Protein AF-A0A3D4THB4-F1 (afdb_monomer_lite)

Sequence (348 aa):
MLNIQSLFASLVGQGLEKAASAKPNPELAGAPTTIRLSPEARAFFTAQAEAFGQISMSAFIAMTLEGVMHST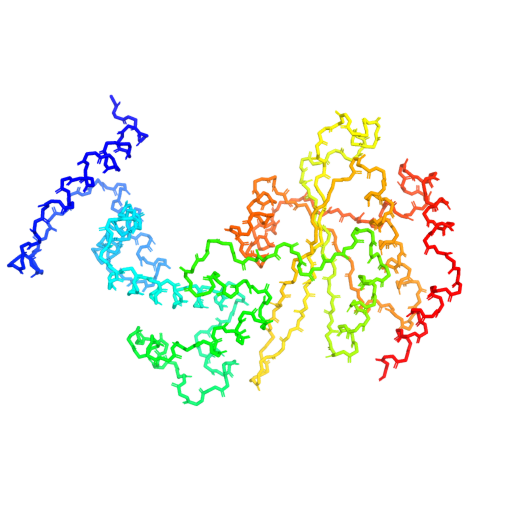KGSDQLRPQELLQRRIELSRDRLLHLFLAHGIQAHQIASLLGDSSITTATLHDSNAFIAKLDDHLVQRVASQFQVSRDWLAGKSDQCVETTSGRWYKNTDGAIATLIRMLKDGLRPEVLVIRSSQADFQRAYAGGDTAPWADVGIIIRTERETPAGINYSVYEMWDFERWNYEKCRHYLKALFLWLSRQSDNVSFHGRIRLLGRAMEPDLIKRLKCGQILPVEAIKLSVGKEDVWYPDDYVDSKLSLEADELALVQKSFYEEKKLDAYFAELASTT

Foldseek 3Di:
DQDPVNVVVCCLPPVLVVVLPDDDDVVCVVPDDDDDDDPVVQVVLCVVCCVVPVHDSVVSVVVVVVVVVVVSNDLVSDDPVVNQVVLLLQLLVVLVVLCVLQVHDLQRVQQQLVDPQCHSVCNVDSVSVSVVDDLVSLVVSCVVQQFDSCSSSSNDLFGHDQAPAELQVPVVVNLVVLLVCVLVVKQKEKEKEWAPPDDLVQLQVCQPNGPFTKIWIKIWIWDAGPVGDITIHIHTYHIHGSSHPSRVLSLLLNLLLQVCLCVDPLRRNSYHYWYFHAHPVLVVCVSRSNDRPSVSVVVRPPDPDTDDSVLCQPCVRRPVNVCNVVSCVPVCPPVVSVVSVVSSNVSD

Secondary structure (DSSP, 8-state):
---HHHHHHHIIIIIHHHHHHSPP-GGGTT--------HHHHHHHHHHHHHTTS--HHHHHHHHHHHHHHHHS-GGGS-HHHHHHHHHHHHHHHHHHHHHHTT--HHHHHHHHT-TT--HHHHH-HHHHHTT--HHHHHHHHHHHT--HHHHTTS-S-SS-TTSB--TT-HHHHHHHHHHHHHTT--EEEEEEEETT--HHHHHHHGGGSPP-EEEEEEEEEEE-TTS-EEEEEEEEEEEETTSHHHHHHHHHHHHHHHHGGGSTTTTTSSEEEEEEE-HHHHHHHHTT-S-HHHHHHHHTTSS----GGGGT-TTT-TTHHHHHHHHHHH--HHHHHHHHHHHHTT-

pLDDT: mean 82.14, std 10.95, range [44.84, 95.5]

Radius of gyration: 25.04 Å; chains: 1; bounding box: 74×48×57 Å

Structure (mmCIF, N/CA/C/O backbone):
data_AF-A0A3D4THB4-F1
#
_entry.id   AF-A0A3D4THB4-F1
#
loop_
_atom_site.group_PDB
_atom_site.id
_atom_site.type_symbol
_atom_site.label_atom_id
_atom_site.label_alt_id
_atom_site.label_comp_id
_atom_site.label_asym_id
_atom_site.label_entity_id
_atom_site.label_seq_id
_atom_site.pdbx_PDB_ins_code
_atom_site.Cartn_x
_atom_site.Cartn_y
_atom_site.Cartn_z
_atom_site.occupancy
_atom_site.B_iso_or_equiv
_atom_site.auth_seq_id
_atom_site.auth_comp_id
_atom_site.auth_asym_id
_atom_site.auth_atom_id
_atom_site.pdbx_PDB_model_num
ATOM 1 N N . MET A 1 1 ? -37.826 16.788 -11.492 1.00 44.84 1 MET A N 1
ATOM 2 C CA . MET A 1 1 ? -37.002 15.726 -10.876 1.00 44.84 1 MET A CA 1
ATOM 3 C C . MET A 1 1 ? -35.874 16.393 -10.112 1.00 44.84 1 MET A C 1
ATOM 5 O O . MET A 1 1 ? -35.137 17.156 -10.719 1.00 44.84 1 MET A O 1
ATOM 9 N N . LEU A 1 2 ? -35.776 16.168 -8.801 1.00 48.00 2 LEU A N 1
ATOM 10 C CA . LEU A 1 2 ? -34.609 16.580 -8.015 1.00 48.00 2 LEU A CA 1
ATOM 11 C C . LEU A 1 2 ? -33.416 15.713 -8.441 1.00 48.00 2 LEU A C 1
ATOM 13 O O . LEU A 1 2 ? -33.455 14.497 -8.287 1.00 48.00 2 LEU A O 1
ATOM 17 N N . ASN A 1 3 ? -32.378 16.331 -9.007 1.00 69.12 3 ASN A N 1
ATOM 18 C CA . ASN A 1 3 ? -31.086 15.680 -9.233 1.00 69.12 3 ASN A CA 1
ATOM 19 C C . ASN A 1 3 ? -30.453 15.397 -7.857 1.00 69.12 3 ASN A C 1
ATOM 21 O O . ASN A 1 3 ? -30.471 16.272 -6.988 1.00 69.12 3 ASN A O 1
ATOM 25 N N . ILE A 1 4 ? -29.869 14.214 -7.658 1.00 64.44 4 ILE A N 1
ATOM 26 C CA . ILE A 1 4 ? -29.182 13.834 -6.415 1.00 64.44 4 ILE A CA 1
ATOM 27 C C . ILE A 1 4 ? -28.155 14.898 -5.978 1.00 64.44 4 ILE A C 1
ATOM 29 O O . ILE A 1 4 ? -28.084 15.240 -4.803 1.00 64.44 4 ILE A O 1
ATOM 33 N N . GLN A 1 5 ? -27.449 15.522 -6.928 1.00 64.25 5 GLN A N 1
ATOM 34 C CA . GLN A 1 5 ? -26.491 16.600 -6.668 1.00 64.25 5 GLN A CA 1
ATOM 35 C C . GLN A 1 5 ? -27.167 17.849 -6.094 1.00 64.25 5 GLN A C 1
ATOM 37 O O . GLN A 1 5 ? -26.625 18.479 -5.194 1.00 64.25 5 GLN A O 1
ATOM 42 N N . SER A 1 6 ? -28.371 18.190 -6.567 1.00 67.50 6 SER A N 1
ATOM 43 C CA . SER A 1 6 ? -29.140 19.329 -6.043 1.00 67.50 6 SER A CA 1
ATOM 44 C C . SER A 1 6 ? -29.701 19.064 -4.641 1.00 67.50 6 SER A C 1
ATOM 46 O O . SER A 1 6 ? -29.742 19.976 -3.817 1.00 67.50 6 SER A O 1
ATOM 48 N N . LEU A 1 7 ? -30.057 17.809 -4.340 1.00 68.56 7 LEU A N 1
ATOM 49 C CA . LEU A 1 7 ? -30.474 17.386 -3.004 1.00 68.56 7 LEU A CA 1
ATOM 50 C C . LEU A 1 7 ? -29.303 17.486 -2.015 1.00 68.56 7 LEU A C 1
ATOM 52 O O . LEU A 1 7 ? -29.436 18.110 -0.965 1.00 68.56 7 LEU A O 1
ATOM 56 N N . PHE A 1 8 ? -28.142 16.931 -2.377 1.00 67.00 8 PHE A N 1
ATOM 57 C CA . PHE A 1 8 ? -26.938 16.991 -1.549 1.00 67.00 8 PHE A CA 1
ATOM 58 C C . PHE A 1 8 ? -26.430 18.425 -1.368 1.00 67.00 8 PHE A C 1
ATOM 60 O O . PHE A 1 8 ? -26.121 18.809 -0.245 1.00 67.00 8 PHE A O 1
ATOM 67 N N . ALA A 1 9 ? -26.420 19.251 -2.419 1.00 66.25 9 ALA A N 1
ATOM 68 C CA . ALA A 1 9 ? -26.028 20.658 -2.314 1.00 66.25 9 ALA A CA 1
ATOM 69 C C . ALA A 1 9 ? -26.944 21.454 -1.366 1.00 66.25 9 ALA A C 1
ATOM 71 O O . ALA A 1 9 ? -26.469 22.280 -0.591 1.00 66.25 9 ALA A O 1
ATOM 72 N N . SER A 1 10 ? -28.254 21.184 -1.379 1.00 67.94 10 SER A N 1
ATOM 73 C CA . SER A 1 10 ? -29.209 21.842 -0.478 1.00 67.94 10 SER A CA 1
ATOM 74 C C . SER A 1 10 ? -29.084 21.358 0.975 1.00 67.94 10 SER A C 1
ATOM 76 O O . SER A 1 10 ? -29.114 22.177 1.896 1.00 67.94 10 SER A O 1
ATOM 78 N N . LEU A 1 11 ? -28.886 20.050 1.182 1.00 65.81 11 LEU A N 1
ATOM 79 C CA . LEU A 1 11 ? -28.680 19.449 2.505 1.00 65.81 11 LEU A CA 1
ATOM 80 C C . LEU A 1 11 ? -27.377 19.923 3.161 1.00 65.81 11 LEU A C 1
ATOM 82 O O . LEU A 1 11 ? -27.387 20.277 4.337 1.00 65.81 11 LEU A O 1
ATOM 86 N N . VAL A 1 12 ? -26.283 19.969 2.398 1.00 67.88 12 VAL A N 1
ATOM 87 C CA . VAL A 1 12 ? -24.962 20.402 2.881 1.00 67.88 12 VAL A CA 1
ATOM 88 C C . VAL A 1 12 ? -24.869 21.930 2.998 1.00 67.88 12 VAL A C 1
ATOM 90 O O . VAL A 1 12 ? -24.119 22.431 3.821 1.00 67.88 12 VAL A O 1
ATOM 93 N N . GLY A 1 13 ? -25.655 22.695 2.236 1.00 68.25 13 GLY A N 1
ATOM 94 C CA . GLY A 1 13 ? -25.746 24.150 2.395 1.00 68.25 13 GLY A CA 1
ATOM 95 C C . GLY A 1 13 ? -26.684 24.561 3.535 1.00 68.25 13 GLY A C 1
ATOM 96 O O . GLY A 1 13 ? -26.303 24.653 4.698 1.00 68.25 13 GLY A O 1
ATOM 97 N N . GLN A 1 14 ? -27.952 24.805 3.199 1.00 68.06 14 GLN A N 1
ATOM 98 C CA . GLN A 1 14 ? -28.941 25.370 4.129 1.00 68.06 14 GLN A CA 1
ATOM 99 C C . GLN A 1 14 ? -29.391 24.386 5.217 1.00 68.06 14 GLN A C 1
ATOM 101 O O . GLN A 1 14 ? -29.810 24.802 6.300 1.00 68.06 14 GLN A O 1
ATOM 106 N N . GLY A 1 15 ? -29.350 23.080 4.929 1.00 67.44 15 GLY A N 1
ATOM 107 C CA . GLY A 1 15 ? -29.730 22.041 5.886 1.00 67.44 15 GLY A CA 1
ATOM 108 C C . GLY A 1 15 ? -28.812 22.015 7.108 1.00 67.44 15 GLY A C 1
ATOM 109 O O . GLY A 1 15 ? -29.303 21.972 8.237 1.00 67.44 15 GLY A O 1
ATOM 110 N N . LEU A 1 16 ? -27.498 22.119 6.894 1.00 69.00 16 LEU A N 1
ATOM 111 C CA . LEU A 1 16 ? -26.509 22.152 7.973 1.00 69.00 16 LEU A CA 1
ATOM 112 C C . LEU A 1 16 ? -26.608 23.419 8.824 1.00 69.00 16 LEU A C 1
ATOM 114 O O . LEU A 1 16 ? -26.592 23.314 10.046 1.00 69.00 16 LEU A O 1
ATOM 118 N N . GLU A 1 17 ? -26.793 24.594 8.219 1.00 67.94 17 GLU A N 1
ATOM 119 C CA . GLU A 1 17 ? -26.969 25.851 8.968 1.00 67.94 17 GLU A CA 1
ATOM 120 C C . GLU A 1 17 ? -28.202 25.808 9.889 1.00 67.94 17 GLU A C 1
ATOM 122 O O . GLU A 1 17 ? -28.157 26.222 11.054 1.00 67.94 17 GLU A O 1
ATOM 127 N N . LYS A 1 18 ? -29.312 25.244 9.397 1.00 73.19 18 LYS A N 1
ATOM 128 C CA . LYS A 1 18 ? -30.526 25.041 10.201 1.00 73.19 18 LYS A CA 1
ATOM 129 C C . LYS A 1 18 ? -30.338 23.985 11.286 1.00 73.19 18 LYS A C 1
ATOM 131 O O . LYS A 1 18 ? -30.826 24.165 12.396 1.00 73.19 18 LYS A O 1
ATOM 136 N N . ALA A 1 19 ? -29.623 22.900 10.997 1.00 69.12 19 ALA A N 1
ATOM 137 C CA . ALA A 1 19 ? -29.330 21.866 11.985 1.00 69.12 19 ALA A CA 1
ATOM 138 C C . ALA A 1 19 ? -28.371 22.359 13.083 1.00 69.12 19 ALA A C 1
ATOM 140 O O . ALA A 1 19 ? -28.539 21.990 14.241 1.00 69.12 19 ALA A O 1
ATOM 141 N N . ALA A 1 20 ? -27.397 23.209 12.747 1.00 66.88 20 ALA A N 1
ATOM 142 C CA . ALA A 1 20 ? -26.459 23.803 13.700 1.00 66.88 20 ALA A CA 1
ATOM 143 C C . ALA A 1 20 ? -27.135 24.808 14.650 1.00 66.88 20 ALA A C 1
ATOM 145 O O . ALA A 1 20 ? -26.737 24.940 15.805 1.00 66.88 20 ALA A O 1
ATOM 146 N N . SER A 1 21 ? -28.176 25.498 14.177 1.00 70.19 21 SER A N 1
ATOM 147 C CA . SER A 1 21 ? -28.981 26.428 14.983 1.00 70.19 21 SER A CA 1
ATOM 148 C C . SER A 1 21 ? -30.128 25.751 15.747 1.00 70.19 21 SER A C 1
ATOM 150 O O . SER A 1 21 ? -30.682 26.342 16.679 1.00 70.19 21 SER A O 1
ATOM 152 N N . ALA A 1 22 ? -30.473 24.508 15.405 1.00 72.06 22 ALA A N 1
ATOM 153 C CA . ALA A 1 22 ? -31.477 23.726 16.112 1.00 72.06 22 ALA A CA 1
ATOM 154 C C . ALA A 1 22 ? -30.917 23.177 17.435 1.00 72.06 22 ALA A C 1
ATOM 156 O O . ALA A 1 22 ? -29.910 22.471 17.466 1.00 72.06 22 ALA A O 1
ATOM 157 N N . LYS A 1 23 ? -31.598 23.459 18.553 1.00 65.19 23 LYS A N 1
ATOM 158 C CA . LYS A 1 23 ? -31.289 22.814 19.836 1.00 65.19 23 LYS A CA 1
ATOM 159 C C . LYS A 1 23 ? -31.895 21.405 19.848 1.00 65.19 23 LYS A C 1
ATOM 161 O O . LYS A 1 23 ? -33.096 21.290 19.594 1.00 65.19 23 LYS A O 1
ATOM 166 N N . PRO A 1 24 ? -31.121 20.349 20.157 1.00 70.19 24 PRO A N 1
ATOM 167 C CA . PRO A 1 24 ? -31.678 19.013 20.342 1.00 70.19 24 PRO A CA 1
ATOM 168 C C . PRO A 1 24 ? -32.742 19.057 21.441 1.00 70.19 24 PRO A C 1
ATOM 170 O O . PRO A 1 24 ? -32.483 19.616 22.506 1.00 70.19 24 PRO A O 1
ATOM 173 N N . ASN A 1 25 ? -33.926 18.491 21.191 1.00 73.88 25 ASN A N 1
ATOM 174 C CA . ASN A 1 25 ? -34.936 18.324 22.232 1.00 73.88 25 ASN A CA 1
ATOM 175 C C . ASN A 1 25 ? -34.701 16.974 22.940 1.00 73.88 25 ASN A C 1
ATOM 177 O O . ASN A 1 25 ? -34.997 15.936 22.342 1.00 73.88 25 ASN A O 1
ATOM 181 N N . PRO A 1 26 ? -34.175 16.955 24.179 1.00 68.62 26 PRO A N 1
ATOM 182 C CA . PRO A 1 26 ? -33.886 15.715 24.899 1.00 68.62 26 PRO A CA 1
ATOM 183 C C . PRO A 1 26 ? -35.141 14.889 25.214 1.00 68.62 26 PRO A C 1
ATOM 185 O O . PRO A 1 26 ? -35.027 13.686 25.416 1.00 68.62 26 PRO A O 1
ATOM 188 N N . GLU A 1 27 ? -36.337 15.482 25.185 1.00 67.12 27 GLU A N 1
ATOM 189 C CA . GLU A 1 27 ? -37.607 14.762 25.373 1.00 67.12 27 GLU A CA 1
ATOM 190 C C . GLU A 1 27 ? -37.954 13.833 24.198 1.00 67.12 27 GLU A C 1
ATOM 192 O O . GLU A 1 27 ? -38.787 12.941 24.333 1.00 67.12 27 GLU A O 1
ATOM 197 N N . LEU A 1 28 ? -37.308 14.018 23.041 1.00 66.62 28 LEU A N 1
ATOM 198 C CA . LEU A 1 28 ? -37.455 13.143 21.874 1.00 66.62 28 LEU A CA 1
ATOM 199 C C . LEU A 1 28 ? -36.434 11.997 21.859 1.00 66.62 28 LEU A C 1
ATOM 201 O O . LEU A 1 28 ? -36.466 11.166 20.949 1.00 66.62 28 LEU A O 1
ATOM 205 N N . ALA A 1 29 ? -35.528 11.928 22.841 1.00 58.62 29 ALA A N 1
ATOM 206 C CA . ALA A 1 29 ? -34.575 10.831 22.949 1.00 58.62 29 ALA A CA 1
ATOM 207 C C . ALA A 1 29 ? -35.328 9.505 23.169 1.00 58.62 29 ALA A C 1
ATOM 209 O O . ALA A 1 29 ? -35.981 9.305 24.189 1.00 58.62 29 ALA A O 1
ATOM 210 N N . GLY A 1 30 ? -35.262 8.604 22.184 1.00 58.38 30 GLY A N 1
ATOM 211 C CA . GLY A 1 30 ? -35.983 7.325 22.201 1.00 58.38 30 GLY A CA 1
ATOM 212 C C . GLY A 1 30 ? -37.431 7.384 21.698 1.00 58.38 30 GLY A C 1
ATOM 213 O O . GLY A 1 30 ? -38.113 6.359 21.707 1.00 58.38 30 GLY A O 1
ATOM 214 N N . ALA A 1 31 ? -37.908 8.540 21.220 1.00 68.25 31 ALA A N 1
ATOM 215 C CA . ALA A 1 31 ? -39.235 8.642 20.621 1.00 68.25 31 ALA A CA 1
ATOM 216 C C . ALA A 1 31 ? -39.297 7.859 19.290 1.00 68.25 31 ALA A C 1
ATOM 218 O O . ALA A 1 31 ? -38.424 8.027 18.427 1.00 68.25 31 ALA A O 1
ATOM 219 N N . PRO A 1 32 ? -40.323 7.012 19.078 1.00 63.62 32 PRO A N 1
ATOM 220 C CA . PRO A 1 32 ? -40.427 6.206 17.870 1.00 63.62 32 PRO A CA 1
ATOM 221 C C . PRO A 1 32 ? -40.644 7.103 16.647 1.00 63.62 32 PRO A C 1
ATOM 223 O O . PRO A 1 32 ? -41.688 7.734 16.485 1.00 63.62 32 PRO A O 1
ATOM 226 N N . THR A 1 33 ? -39.657 7.130 15.753 1.00 74.19 33 THR A N 1
ATOM 227 C CA . THR A 1 33 ? -39.760 7.817 14.461 1.00 74.19 33 THR A CA 1
ATOM 228 C C . THR A 1 33 ? -40.187 6.814 13.395 1.00 74.19 33 THR A C 1
ATOM 230 O O . THR A 1 33 ? -39.507 5.819 13.153 1.00 74.19 33 THR A O 1
ATOM 233 N N . THR A 1 34 ? -41.327 7.057 12.744 1.00 78.81 34 THR A N 1
ATOM 234 C CA . THR A 1 34 ? -41.826 6.164 11.686 1.00 78.81 34 THR A CA 1
ATOM 235 C C . THR A 1 34 ? -41.280 6.591 10.328 1.00 78.81 34 THR A C 1
ATOM 237 O O . THR A 1 34 ? -41.681 7.623 9.792 1.00 78.81 34 THR A O 1
ATOM 240 N N . ILE A 1 35 ? -40.411 5.769 9.738 1.00 80.25 35 ILE A N 1
ATOM 241 C CA . ILE A 1 35 ? -39.891 5.963 8.378 1.00 80.25 35 ILE A CA 1
ATOM 242 C C . ILE A 1 35 ? -40.682 5.069 7.416 1.00 80.25 35 ILE A C 1
ATOM 244 O O . ILE A 1 35 ? -40.726 3.848 7.578 1.00 80.25 35 ILE A O 1
ATOM 248 N N . ARG A 1 36 ? -41.314 5.664 6.398 1.00 83.31 36 ARG A N 1
ATOM 249 C CA . ARG A 1 36 ? -41.993 4.919 5.325 1.00 83.31 36 ARG A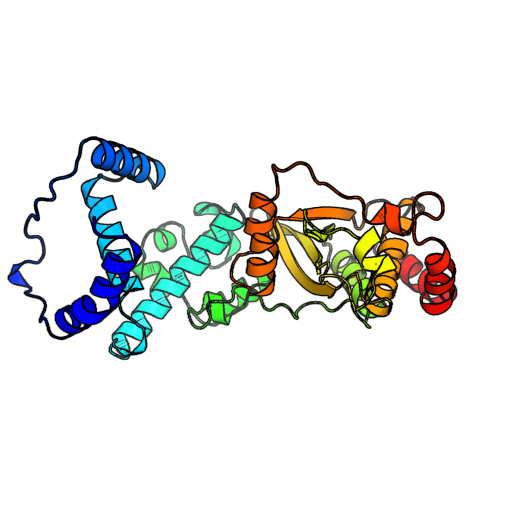 CA 1
ATOM 250 C C . ARG A 1 36 ? -41.029 4.709 4.160 1.00 83.31 36 ARG A C 1
ATOM 252 O O . ARG A 1 36 ? -40.626 5.672 3.518 1.00 83.31 36 ARG A O 1
ATOM 259 N N . LEU A 1 37 ? -40.681 3.453 3.897 1.00 86.31 37 LEU A N 1
ATOM 260 C CA . LEU A 1 37 ? -39.808 3.048 2.794 1.00 86.31 37 LEU A CA 1
ATOM 261 C C . LEU A 1 37 ? -40.628 2.453 1.649 1.00 86.31 37 LEU A C 1
ATOM 263 O O . LEU A 1 37 ? -41.647 1.804 1.899 1.00 86.31 37 LEU A O 1
ATOM 267 N N . SER A 1 38 ? -40.158 2.626 0.411 1.00 90.06 38 SER A N 1
ATOM 268 C CA . SER A 1 38 ? -40.670 1.844 -0.717 1.00 90.06 38 SER A CA 1
ATOM 269 C C . SER A 1 38 ? -40.290 0.360 -0.559 1.00 90.06 38 SER A C 1
ATOM 271 O O . SER A 1 38 ? -39.364 0.043 0.201 1.00 90.06 38 SER A O 1
ATOM 273 N N . PRO A 1 39 ? -40.974 -0.563 -1.258 1.00 89.81 39 PRO A N 1
ATOM 274 C CA . PRO A 1 39 ? -40.630 -1.985 -1.233 1.00 89.81 39 PRO A CA 1
ATOM 275 C C . PRO A 1 39 ? -39.165 -2.265 -1.608 1.00 89.81 39 PRO A C 1
ATOM 277 O O . PRO A 1 39 ? -38.507 -3.064 -0.944 1.00 89.81 39 PRO A O 1
ATOM 280 N N . GLU A 1 40 ? -38.628 -1.562 -2.607 1.00 89.06 40 GLU A N 1
ATOM 281 C CA . GLU A 1 40 ? -37.249 -1.720 -3.091 1.00 89.06 40 GLU A CA 1
ATOM 282 C C . GLU A 1 40 ? -36.233 -1.240 -2.050 1.00 89.06 40 GLU A C 1
ATOM 284 O O . GLU A 1 40 ? -35.270 -1.942 -1.744 1.00 89.06 40 GLU A O 1
ATOM 289 N N . ALA A 1 41 ? -36.474 -0.067 -1.451 1.00 85.31 41 ALA A N 1
ATOM 290 C CA . ALA A 1 41 ? -35.617 0.467 -0.397 1.00 85.31 41 ALA A CA 1
ATOM 291 C C . ALA A 1 41 ? -35.627 -0.437 0.844 1.00 85.31 41 ALA A C 1
ATOM 293 O O . ALA A 1 41 ? -34.587 -0.654 1.461 1.00 85.31 41 ALA A O 1
ATOM 294 N N . ARG A 1 42 ? -36.790 -1.005 1.190 1.00 89.25 42 ARG A N 1
ATOM 295 C CA . ARG A 1 42 ? -36.910 -1.970 2.288 1.00 89.25 42 ARG A CA 1
ATOM 296 C C . ARG A 1 42 ? -36.059 -3.213 2.022 1.00 89.25 42 ARG A C 1
ATOM 298 O O . ARG A 1 42 ? -35.267 -3.570 2.884 1.00 89.25 42 ARG A O 1
ATOM 305 N N . ALA A 1 43 ? -36.171 -3.820 0.838 1.00 90.06 43 ALA A N 1
ATOM 306 C CA . ALA A 1 43 ? -35.371 -4.992 0.474 1.00 90.06 43 ALA A CA 1
ATOM 307 C C . ALA A 1 43 ? -33.860 -4.704 0.527 1.00 90.06 43 ALA A C 1
ATOM 309 O O . ALA A 1 43 ? -33.100 -5.494 1.086 1.00 90.06 43 ALA A O 1
ATOM 310 N N . PHE A 1 44 ? -33.436 -3.544 0.016 1.00 90.19 44 PHE A N 1
ATOM 311 C CA . PHE A 1 44 ? -32.044 -3.101 0.084 1.00 90.19 44 PHE A CA 1
ATOM 312 C C . PHE A 1 44 ? -31.540 -2.994 1.531 1.00 90.19 44 PHE A C 1
ATOM 314 O O . PHE A 1 44 ? -30.533 -3.608 1.874 1.00 90.19 44 PHE A O 1
ATOM 321 N N . PHE A 1 45 ? -32.242 -2.258 2.399 1.00 88.00 45 PHE A N 1
ATOM 322 C CA . PHE A 1 45 ? -31.803 -2.069 3.786 1.00 88.00 45 PHE A CA 1
ATOM 323 C C . PHE A 1 45 ? -31.834 -3.361 4.607 1.00 88.00 45 PHE A C 1
ATOM 325 O O . PHE A 1 45 ? -30.985 -3.532 5.477 1.00 88.00 45 PHE A O 1
ATOM 332 N N . THR A 1 46 ? -32.760 -4.284 4.330 1.00 88.19 46 THR A N 1
ATOM 333 C CA . THR A 1 46 ? -32.767 -5.611 4.962 1.00 88.19 46 THR A CA 1
ATOM 334 C C . THR A 1 46 ? -31.517 -6.410 4.597 1.00 88.19 46 THR A C 1
ATOM 336 O O . THR A 1 46 ? -30.821 -6.872 5.496 1.00 88.19 46 THR A O 1
ATOM 339 N N . ALA A 1 47 ? -31.173 -6.496 3.308 1.00 87.44 47 ALA A N 1
ATOM 340 C CA . ALA A 1 47 ? -29.985 -7.226 2.863 1.00 87.44 47 ALA A CA 1
ATOM 341 C C . ALA A 1 47 ? -28.684 -6.636 3.439 1.00 87.44 47 ALA A C 1
ATOM 343 O O . ALA A 1 47 ? -27.787 -7.371 3.849 1.00 87.44 47 ALA A O 1
ATOM 344 N N . GLN A 1 48 ? -28.591 -5.304 3.516 1.00 86.81 48 GLN A N 1
ATOM 345 C CA . GLN A 1 48 ? -27.433 -4.632 4.112 1.00 86.81 48 GLN A CA 1
ATOM 346 C C . GLN A 1 48 ? -27.341 -4.867 5.625 1.00 86.81 48 GLN A C 1
ATOM 348 O O . GLN A 1 48 ? -26.256 -5.137 6.132 1.00 86.81 48 GLN A O 1
ATOM 353 N N . ALA A 1 49 ? -28.464 -4.822 6.349 1.00 83.31 49 ALA A N 1
ATOM 354 C CA . ALA A 1 49 ? -28.489 -5.079 7.788 1.00 83.31 49 ALA A CA 1
ATOM 355 C C . ALA A 1 49 ? -28.075 -6.523 8.134 1.00 83.31 49 ALA A C 1
ATOM 357 O O . ALA A 1 49 ? -27.358 -6.745 9.113 1.00 83.31 49 ALA A O 1
ATOM 358 N N . GLU A 1 50 ? -28.475 -7.495 7.308 1.00 81.44 50 GLU A N 1
ATOM 359 C CA . GLU A 1 50 ? -28.042 -8.891 7.424 1.00 81.44 50 GLU A CA 1
ATOM 360 C C . GLU A 1 50 ? -26.534 -9.033 7.186 1.00 81.44 50 GLU A C 1
ATOM 362 O O . GLU A 1 50 ? -25.830 -9.587 8.033 1.00 81.44 50 GLU A O 1
ATOM 367 N N . ALA A 1 51 ? -26.026 -8.468 6.086 1.00 74.88 51 ALA A N 1
ATOM 368 C CA . ALA A 1 51 ? -24.608 -8.509 5.730 1.00 74.88 51 ALA A CA 1
ATOM 369 C C . ALA A 1 51 ? -23.695 -7.784 6.738 1.00 74.88 51 ALA A C 1
ATOM 371 O O . ALA A 1 51 ? -22.554 -8.194 6.937 1.00 74.88 51 ALA A O 1
ATOM 372 N N . PHE A 1 52 ? -24.189 -6.730 7.393 1.00 63.88 52 PHE A N 1
ATOM 373 C CA . PHE A 1 52 ? -23.428 -5.921 8.352 1.00 63.88 52 PHE A CA 1
ATOM 374 C C . PHE A 1 52 ? -23.315 -6.559 9.752 1.00 63.88 52 PHE A C 1
ATOM 376 O O . PHE A 1 52 ? -22.608 -6.034 10.610 1.00 63.88 52 PHE A O 1
ATOM 383 N N . GLY A 1 53 ? -23.982 -7.694 9.997 1.00 70.12 53 GLY A N 1
ATOM 384 C CA . GLY A 1 53 ? -23.909 -8.420 11.274 1.00 70.12 53 GLY A CA 1
ATOM 385 C C . GLY A 1 53 ? -25.258 -8.859 11.843 1.00 70.12 53 GLY A C 1
ATOM 386 O O . GLY A 1 53 ? -25.390 -8.948 13.060 1.00 70.12 53 GLY A O 1
ATOM 387 N N . GLN A 1 54 ? -26.257 -9.111 10.987 1.00 79.19 54 GLN A N 1
ATOM 388 C CA . GLN A 1 54 ? -27.604 -9.553 11.385 1.00 79.19 54 GLN A CA 1
ATOM 389 C C . GLN A 1 54 ? -28.317 -8.607 12.368 1.00 79.19 54 GLN A C 1
ATOM 391 O O . GLN A 1 54 ? -29.032 -9.043 13.272 1.00 79.19 54 GLN A O 1
ATOM 396 N N . ILE A 1 55 ? -28.145 -7.296 12.192 1.00 79.31 55 ILE A N 1
ATOM 397 C CA . ILE A 1 55 ? -28.849 -6.302 13.011 1.00 79.31 55 ILE A CA 1
ATOM 398 C C . ILE A 1 55 ? -30.252 -6.015 12.466 1.00 79.31 55 ILE A C 1
ATOM 400 O O . ILE A 1 55 ? -30.593 -6.352 11.333 1.00 79.31 55 ILE A O 1
ATOM 404 N N . SER A 1 56 ? -31.094 -5.358 13.269 1.00 83.50 56 SER A N 1
ATOM 405 C CA . SER A 1 56 ? -32.421 -4.952 12.801 1.00 83.50 56 SER A CA 1
ATOM 406 C C . SER A 1 56 ? -32.326 -3.872 11.715 1.00 83.50 56 SER A C 1
ATOM 408 O O . SER A 1 56 ? -31.487 -2.971 11.779 1.00 83.50 56 SER A O 1
ATOM 410 N N . MET A 1 57 ? -33.241 -3.912 10.741 1.00 84.56 57 MET A N 1
ATOM 411 C CA . MET A 1 57 ? -33.318 -2.909 9.668 1.00 84.56 57 MET A CA 1
ATOM 412 C C . MET A 1 57 ? -33.423 -1.477 10.223 1.00 84.56 57 MET A C 1
ATOM 414 O O . MET A 1 57 ? -32.803 -0.558 9.697 1.00 84.56 57 MET A O 1
ATOM 418 N N . SER A 1 58 ? -34.180 -1.275 11.305 1.00 79.56 58 SER A N 1
ATOM 419 C CA . SER A 1 58 ? -34.309 0.030 11.963 1.00 79.56 58 SER A CA 1
ATOM 420 C C . SER A 1 58 ? -33.000 0.508 12.591 1.00 79.56 58 SER A C 1
ATOM 422 O O . SER A 1 58 ? -32.690 1.691 12.479 1.00 79.56 58 SER A O 1
ATOM 424 N N . ALA A 1 59 ? -32.224 -0.392 13.210 1.00 75.25 59 ALA A N 1
ATOM 425 C CA . ALA A 1 59 ? -30.914 -0.052 13.764 1.00 75.25 59 ALA A CA 1
ATOM 426 C C . ALA A 1 59 ? -29.937 0.339 12.649 1.00 75.25 59 ALA A C 1
ATOM 428 O O . ALA A 1 59 ? -29.286 1.375 12.742 1.00 75.25 59 ALA A O 1
ATOM 429 N N . PHE A 1 60 ? -29.911 -0.423 11.552 1.00 82.38 60 PHE A N 1
ATOM 430 C CA . PHE A 1 60 ? -29.068 -0.113 10.398 1.00 82.38 60 PHE A CA 1
ATOM 431 C C . PHE A 1 60 ? -29.418 1.243 9.755 1.00 82.38 60 PHE A C 1
ATOM 433 O O . PHE A 1 60 ? -28.527 2.030 9.432 1.00 82.38 60 PHE A O 1
ATOM 440 N N . ILE A 1 61 ? -30.712 1.560 9.611 1.00 83.56 61 ILE A N 1
ATOM 441 C CA . ILE A 1 61 ? -31.167 2.857 9.083 1.00 83.56 61 ILE A CA 1
ATOM 442 C C . ILE A 1 61 ? -30.756 4.005 10.007 1.00 83.56 61 ILE A C 1
ATOM 444 O O . ILE A 1 61 ? -30.236 5.007 9.520 1.00 83.56 61 ILE A O 1
ATOM 448 N N . ALA A 1 62 ? -30.960 3.866 11.320 1.00 78.75 62 ALA A N 1
ATOM 449 C CA . ALA A 1 62 ? -30.560 4.884 12.289 1.00 78.75 62 ALA A CA 1
ATOM 450 C C . ALA A 1 62 ? -29.047 5.143 12.224 1.00 78.75 62 ALA A C 1
ATOM 452 O O . ALA A 1 62 ? -28.639 6.283 12.019 1.00 78.75 62 ALA A O 1
ATOM 453 N N . MET A 1 63 ? -28.234 4.081 12.255 1.00 75.25 63 MET A N 1
ATOM 454 C CA . MET A 1 63 ? -26.775 4.171 12.126 1.00 75.25 63 MET A CA 1
ATOM 455 C C . MET A 1 63 ? -26.343 4.842 10.819 1.00 75.25 63 MET A C 1
ATOM 457 O O . MET A 1 63 ? -25.424 5.655 10.811 1.00 75.25 63 MET A O 1
ATOM 461 N N . THR A 1 64 ? -27.016 4.536 9.707 1.00 79.94 64 THR A N 1
ATOM 462 C CA . THR A 1 64 ? -26.713 5.153 8.408 1.00 79.94 64 THR A CA 1
ATOM 463 C C . THR A 1 64 ? -27.028 6.650 8.421 1.00 79.94 64 THR A C 1
ATOM 465 O O . THR A 1 64 ? -26.218 7.456 7.965 1.00 79.94 64 THR A O 1
ATOM 468 N N . LEU A 1 65 ? -28.188 7.045 8.956 1.00 80.81 65 LEU A N 1
ATOM 469 C CA . LEU A 1 65 ? -28.600 8.449 9.039 1.00 80.81 65 LEU A CA 1
ATOM 470 C C . LEU A 1 65 ? -27.705 9.255 9.988 1.00 80.81 65 LEU A C 1
ATOM 472 O O . LEU A 1 65 ? -27.312 10.373 9.653 1.00 80.81 65 LEU A O 1
ATOM 476 N N . GLU A 1 66 ? -27.338 8.681 11.133 1.00 76.50 66 GLU A N 1
ATOM 477 C CA . GLU A 1 66 ? -26.376 9.268 12.066 1.00 76.50 66 GLU A CA 1
ATOM 478 C C . GLU A 1 66 ? -24.994 9.391 11.420 1.00 76.50 66 GLU A C 1
ATOM 480 O O . GLU A 1 66 ? -24.400 10.468 11.445 1.00 76.50 66 GLU A O 1
ATOM 485 N N . GLY A 1 67 ? -24.514 8.341 10.749 1.00 67.44 67 GLY A N 1
ATOM 486 C CA . GLY A 1 67 ? -23.252 8.353 10.011 1.00 67.44 67 GLY A CA 1
ATOM 487 C C . GLY A 1 67 ? -23.207 9.449 8.943 1.00 67.44 67 GLY A C 1
ATOM 488 O O . GLY A 1 67 ? -22.226 10.191 8.861 1.00 67.44 67 GLY A O 1
ATOM 489 N N . VAL A 1 68 ? -24.287 9.628 8.173 1.00 74.50 68 VAL A N 1
ATOM 490 C CA . VAL A 1 68 ? -24.416 10.721 7.191 1.00 74.50 68 VAL A CA 1
ATOM 491 C C . VAL A 1 68 ? -24.441 12.086 7.880 1.00 74.50 68 VAL A C 1
ATOM 493 O O . VAL A 1 68 ? -23.740 12.999 7.441 1.00 74.50 68 VAL A O 1
ATOM 496 N N . MET A 1 69 ? -25.193 12.248 8.973 1.00 75.06 69 MET A N 1
ATOM 497 C CA . MET A 1 69 ? -25.221 13.495 9.747 1.00 75.06 69 MET A CA 1
ATOM 498 C C . MET A 1 69 ? -23.822 13.863 10.262 1.00 75.06 69 MET A C 1
ATOM 500 O O . MET A 1 69 ? -23.370 14.994 10.090 1.00 75.06 69 MET A O 1
ATOM 504 N N . HIS A 1 70 ? -23.116 12.918 10.879 1.00 66.56 70 HIS A N 1
ATOM 505 C CA . HIS A 1 70 ? -21.772 13.148 11.402 1.00 66.56 70 HIS A CA 1
ATOM 506 C C . HIS A 1 70 ? -20.761 13.421 10.285 1.00 66.56 70 HIS A C 1
ATOM 508 O O . HIS A 1 70 ? -19.898 14.283 10.440 1.00 66.56 70 HIS A O 1
ATOM 514 N N . SER A 1 71 ? -20.895 12.751 9.139 1.00 64.75 71 SER A N 1
ATOM 515 C CA . SER A 1 71 ? -20.026 12.963 7.975 1.00 64.75 71 SER A CA 1
ATOM 516 C C . SER A 1 71 ? -20.243 14.324 7.312 1.00 64.75 71 SER A C 1
ATOM 518 O O . SER A 1 71 ? -19.297 14.901 6.787 1.00 64.75 71 SER A O 1
ATOM 520 N N . THR A 1 72 ? -21.470 14.850 7.354 1.00 66.12 72 THR A N 1
ATOM 521 C CA . THR A 1 72 ? -21.833 16.131 6.726 1.00 66.12 72 THR A CA 1
ATOM 522 C C . THR A 1 72 ? -21.599 17.337 7.626 1.00 66.12 72 THR A C 1
ATOM 524 O O . THR A 1 72 ? -21.307 18.409 7.107 1.00 66.12 72 THR A O 1
ATOM 527 N N . LYS A 1 73 ? -21.640 17.191 8.958 1.00 64.31 73 LYS A N 1
ATOM 528 C CA . LYS A 1 73 ? -21.156 18.233 9.876 1.00 64.31 73 LYS A CA 1
ATOM 529 C C . LYS A 1 73 ? -19.650 18.427 9.662 1.00 64.31 73 LYS A C 1
ATOM 531 O O . LYS A 1 73 ? -18.833 17.624 10.127 1.00 64.31 73 LYS A O 1
ATOM 536 N N . GLY A 1 74 ? -19.298 19.479 8.922 1.00 56.16 74 GLY A N 1
ATOM 537 C CA . GLY A 1 74 ? -17.915 19.877 8.688 1.00 56.16 74 GLY A CA 1
ATOM 538 C C . GLY A 1 74 ? -17.178 20.084 10.011 1.00 56.16 74 GLY A C 1
ATOM 539 O O . GLY A 1 74 ? -17.757 20.567 10.986 1.00 56.16 74 GLY A O 1
ATOM 540 N N . SER A 1 75 ? -15.901 19.705 10.048 1.00 53.31 75 SER A N 1
ATOM 541 C CA . SER A 1 75 ? -15.058 19.802 11.246 1.00 53.31 75 SER A CA 1
ATOM 542 C C . SER A 1 75 ? -15.004 21.222 11.834 1.00 53.31 75 SER A C 1
ATOM 544 O O . SER A 1 75 ? -14.843 21.375 13.039 1.00 53.31 75 SER A O 1
ATOM 546 N N . ASP A 1 76 ? -15.227 22.259 11.026 1.00 54.00 76 ASP A N 1
ATOM 547 C CA . ASP A 1 76 ? -15.117 23.661 11.452 1.00 54.00 76 ASP A CA 1
ATOM 548 C C . ASP A 1 76 ? -16.270 24.154 12.347 1.00 54.00 76 ASP A C 1
ATOM 550 O O . ASP A 1 76 ? -16.148 25.198 12.983 1.00 54.00 76 ASP A O 1
ATOM 554 N N . GLN A 1 77 ? -17.388 23.421 12.429 1.00 56.22 77 GLN A N 1
ATOM 555 C CA . GLN A 1 77 ? -18.566 23.815 13.223 1.00 56.22 77 GLN A CA 1
ATOM 556 C C . GLN A 1 77 ? -18.721 23.036 14.537 1.00 56.22 77 GLN A C 1
ATOM 558 O O . GLN A 1 77 ? -19.641 23.299 15.312 1.00 56.22 77 GLN A O 1
ATOM 563 N N . LEU A 1 78 ? -17.849 22.060 14.791 1.00 62.03 78 LEU A N 1
ATOM 564 C CA . LEU A 1 78 ? -17.900 21.236 15.996 1.00 62.03 78 LEU A CA 1
ATOM 565 C C . LEU A 1 78 ? -17.184 21.934 17.154 1.00 62.03 78 LEU A C 1
ATOM 567 O O . LEU A 1 78 ? -16.130 22.550 16.985 1.00 62.03 78 LEU A O 1
ATOM 571 N N . ARG A 1 79 ? -17.730 21.801 18.367 1.00 72.62 79 ARG A N 1
ATOM 572 C CA . ARG A 1 79 ? -17.044 22.284 19.570 1.00 72.62 79 ARG A CA 1
ATOM 573 C C . ARG A 1 79 ? -15.726 21.512 19.737 1.00 72.62 79 ARG A C 1
ATOM 575 O O . ARG A 1 79 ? -15.680 20.325 19.409 1.00 72.62 79 ARG A O 1
ATOM 582 N N . PRO A 1 80 ? -14.670 22.105 20.324 1.00 73.81 80 PRO A N 1
ATOM 583 C CA . PRO A 1 80 ? -13.379 21.428 20.498 1.00 73.81 80 PRO A CA 1
ATOM 584 C C . PRO A 1 80 ? -13.464 20.048 21.173 1.00 73.81 80 PRO A C 1
ATOM 586 O O . PRO A 1 80 ? -12.738 19.131 20.802 1.00 73.81 80 PRO A O 1
ATOM 589 N N . GLN A 1 81 ? -14.385 19.875 22.128 1.00 75.06 81 GLN A N 1
ATOM 590 C CA . GLN A 1 81 ? -14.630 18.590 22.795 1.00 75.06 81 GLN A CA 1
ATOM 591 C C . GLN A 1 81 ? -15.252 17.541 21.860 1.00 75.06 81 GLN A C 1
ATOM 593 O O . GLN A 1 81 ? -14.873 16.376 21.909 1.00 75.06 81 GLN A O 1
ATOM 598 N N . GLU A 1 82 ? -16.166 17.949 20.979 1.00 75.69 82 GLU A N 1
ATOM 599 C CA . GLU A 1 82 ? -16.801 17.058 19.998 1.00 75.69 82 GLU A CA 1
ATOM 600 C C . GLU A 1 82 ? -15.808 16.650 18.908 1.00 75.69 82 GLU A C 1
ATOM 602 O O . GLU A 1 82 ? -15.810 15.505 18.463 1.00 75.69 82 GLU A O 1
ATOM 607 N N . LEU A 1 83 ? -14.910 17.561 18.517 1.00 76.19 83 LEU A N 1
ATOM 608 C CA . LEU A 1 83 ? -13.801 17.249 17.616 1.00 76.19 83 LEU A CA 1
ATOM 609 C C . LEU A 1 83 ? -12.840 16.231 18.216 1.00 76.19 83 LEU A C 1
ATOM 611 O O . LEU A 1 83 ? -12.408 15.314 17.519 1.00 76.19 83 LEU A O 1
ATOM 615 N N . LEU A 1 84 ? -12.508 16.380 19.499 1.00 80.75 84 LEU A N 1
ATOM 616 C CA . LEU A 1 84 ? -11.653 15.429 20.197 1.00 80.75 84 LEU A CA 1
ATOM 617 C C . LEU A 1 84 ? -12.313 14.048 20.267 1.00 80.75 84 LEU A C 1
ATOM 619 O O . LEU A 1 84 ? -11.688 13.064 19.880 1.00 80.75 84 LEU A O 1
ATOM 623 N N . GLN A 1 85 ? -13.581 13.992 20.680 1.00 84.12 85 GLN A N 1
ATOM 624 C CA . GLN A 1 85 ? -14.347 12.749 20.750 1.00 84.12 85 GLN A CA 1
ATOM 625 C C . GLN A 1 85 ? -14.404 12.050 19.385 1.00 84.12 85 GLN A C 1
ATOM 627 O O . GLN A 1 85 ? -14.061 10.876 19.272 1.00 84.12 85 GLN A O 1
ATOM 632 N N . ARG A 1 86 ? -14.719 12.800 18.322 1.00 83.06 86 ARG A N 1
ATOM 633 C CA . ARG A 1 86 ? -14.766 12.273 16.954 1.00 83.06 86 ARG A CA 1
ATOM 634 C C . ARG A 1 86 ? -13.416 11.728 16.489 1.00 83.06 86 ARG A C 1
ATOM 636 O O . ARG A 1 86 ? -13.379 10.713 15.806 1.00 83.06 86 ARG A O 1
ATOM 643 N N . ARG A 1 87 ? -12.299 12.380 16.834 1.00 86.69 87 ARG A N 1
ATOM 644 C CA . ARG A 1 87 ? -10.952 11.890 16.482 1.00 86.69 87 ARG A CA 1
ATOM 645 C C . ARG A 1 87 ? -10.615 10.584 17.190 1.00 86.69 87 ARG A C 1
ATOM 647 O O . ARG A 1 87 ? -10.014 9.708 16.579 1.00 86.69 87 ARG A O 1
ATOM 654 N N . ILE A 1 88 ? -11.015 10.453 18.451 1.00 87.38 88 ILE A N 1
ATOM 655 C CA . ILE A 1 88 ? -10.816 9.237 19.243 1.00 87.38 88 ILE A CA 1
ATOM 656 C C . ILE A 1 88 ? -11.644 8.081 18.664 1.00 87.38 88 ILE A C 1
ATOM 658 O O . ILE A 1 88 ? -11.118 6.988 18.462 1.00 87.38 88 ILE A O 1
ATOM 662 N N . GLU A 1 89 ? -12.910 8.331 18.329 1.00 89.25 89 GLU A N 1
ATOM 663 C CA . GLU A 1 89 ? -13.784 7.353 17.669 1.00 89.25 89 GLU A CA 1
ATOM 664 C C . GLU A 1 89 ? -13.245 6.950 16.293 1.00 89.25 89 GLU A C 1
ATOM 666 O O . GLU A 1 89 ? -13.132 5.764 15.991 1.00 89.25 89 GLU A O 1
ATOM 671 N N . LEU A 1 90 ? -12.809 7.925 15.492 1.00 90.25 90 LEU A N 1
ATOM 672 C CA . LEU A 1 90 ? -12.209 7.676 14.184 1.00 90.25 90 LEU A CA 1
ATOM 673 C C . LEU A 1 90 ? -10.911 6.866 14.290 1.00 90.25 90 LEU A C 1
ATOM 675 O O . LEU A 1 90 ? -10.663 5.998 13.458 1.00 90.25 90 LEU A O 1
ATOM 679 N N . SER A 1 91 ? -10.094 7.130 15.312 1.00 92.12 91 SER A N 1
ATOM 680 C CA . SER A 1 91 ? -8.877 6.365 15.594 1.00 92.12 91 SER A CA 1
ATOM 681 C C . SER A 1 91 ? -9.190 4.900 15.894 1.00 92.12 91 SER A C 1
ATOM 683 O O . SER A 1 91 ? -8.610 3.997 15.284 1.00 92.12 91 SER A O 1
ATOM 685 N N . ARG A 1 92 ? -10.192 4.655 16.749 1.00 91.94 92 ARG A N 1
ATOM 686 C CA . ARG A 1 92 ? -10.708 3.311 17.034 1.00 91.94 92 ARG A CA 1
ATOM 687 C C . ARG A 1 92 ? -11.133 2.595 15.754 1.00 91.94 92 ARG A C 1
ATOM 689 O O . ARG A 1 92 ? -10.702 1.470 15.507 1.00 91.94 92 ARG A O 1
ATOM 696 N N . ASP A 1 93 ? -11.965 3.246 14.947 1.00 90.44 93 ASP A N 1
ATOM 697 C CA . ASP A 1 93 ? -12.524 2.650 13.735 1.00 90.44 93 ASP A CA 1
ATOM 698 C C . ASP A 1 93 ? -11.440 2.351 12.699 1.00 90.44 93 ASP A C 1
ATOM 700 O O . ASP A 1 93 ? -11.450 1.276 12.102 1.00 90.44 93 ASP A O 1
ATOM 704 N N . ARG A 1 94 ? -10.454 3.241 12.532 1.00 94.06 94 ARG A N 1
ATOM 705 C CA . ARG A 1 94 ? -9.317 3.029 11.622 1.00 94.06 94 ARG A CA 1
ATOM 706 C C . ARG A 1 94 ? -8.408 1.891 12.076 1.00 94.06 94 ARG A C 1
ATOM 708 O O . ARG A 1 94 ? -7.975 1.110 11.233 1.00 94.06 94 ARG A O 1
ATOM 715 N N . LEU A 1 95 ? -8.164 1.748 13.380 1.00 93.31 95 LEU A N 1
ATOM 716 C CA . LEU A 1 95 ? -7.419 0.609 13.927 1.00 93.31 95 LEU A CA 1
ATOM 717 C C . LEU A 1 95 ? -8.134 -0.716 13.649 1.00 93.31 95 LEU A C 1
ATOM 719 O O . LEU A 1 95 ? -7.524 -1.644 13.122 1.00 93.31 95 LEU A O 1
ATOM 723 N N . LEU A 1 96 ? -9.430 -0.806 13.960 1.00 91.12 96 LEU A N 1
ATOM 724 C CA . LEU A 1 96 ? -10.213 -2.018 13.702 1.00 91.12 96 LEU A CA 1
ATOM 725 C C . LEU A 1 96 ? -10.287 -2.327 12.205 1.00 91.12 96 LEU A C 1
ATOM 727 O O . LEU A 1 96 ? -10.073 -3.468 11.796 1.00 91.12 96 LEU A O 1
ATOM 731 N N . HIS A 1 97 ? -10.533 -1.306 11.386 1.00 92.75 97 HIS A N 1
ATOM 732 C CA . HIS A 1 97 ? -10.551 -1.423 9.936 1.00 92.75 97 HIS A CA 1
ATOM 733 C C . HIS A 1 97 ? -9.220 -1.945 9.387 1.00 92.75 97 HIS A C 1
ATOM 735 O O . HIS A 1 97 ? -9.234 -2.863 8.572 1.00 92.75 97 HIS A O 1
ATOM 741 N N . LEU A 1 98 ? -8.083 -1.436 9.873 1.00 94.44 98 LEU A N 1
ATOM 742 C CA . LEU A 1 98 ? -6.757 -1.907 9.481 1.00 94.44 98 LEU A CA 1
ATOM 743 C C . LEU A 1 98 ? -6.594 -3.407 9.761 1.00 94.44 98 LEU A C 1
ATOM 745 O O . LEU A 1 98 ? -6.235 -4.165 8.862 1.00 94.44 98 LEU A O 1
ATOM 749 N N . PHE A 1 99 ? -6.913 -3.871 10.971 1.00 91.69 99 PHE A N 1
ATOM 750 C CA . PHE A 1 99 ? -6.810 -5.297 11.296 1.00 91.69 99 PHE A CA 1
ATOM 751 C C . PHE A 1 99 ? -7.689 -6.159 10.382 1.00 91.69 99 PHE A C 1
ATOM 753 O O . PHE A 1 99 ? -7.207 -7.130 9.792 1.00 91.69 99 PHE A O 1
ATOM 760 N N . LEU A 1 100 ? -8.950 -5.766 10.191 1.00 90.25 100 LEU A N 1
ATOM 761 C CA . LEU A 1 100 ? -9.890 -6.483 9.328 1.00 90.25 100 LEU A CA 1
ATOM 762 C C . LEU A 1 100 ? -9.442 -6.485 7.859 1.00 90.25 100 LEU A C 1
ATOM 764 O O . LEU A 1 100 ? -9.513 -7.519 7.191 1.00 90.25 100 LEU A O 1
ATOM 768 N N . ALA A 1 101 ? -8.912 -5.366 7.361 1.00 90.44 101 ALA A N 1
ATOM 769 C CA . ALA A 1 101 ? -8.374 -5.250 6.009 1.00 90.44 101 ALA A CA 1
ATOM 770 C C . ALA A 1 101 ? -7.192 -6.206 5.784 1.00 90.44 101 ALA A C 1
ATOM 772 O O . ALA A 1 101 ? -7.061 -6.778 4.700 1.00 90.44 101 ALA A O 1
ATOM 773 N N . HIS A 1 102 ? -6.389 -6.467 6.817 1.00 91.00 102 HIS A N 1
ATOM 774 C CA . HIS A 1 102 ? -5.309 -7.458 6.806 1.00 91.00 102 HIS A CA 1
ATOM 775 C C . HIS A 1 102 ? -5.772 -8.896 7.114 1.00 91.00 102 HIS A C 1
ATOM 777 O O . HIS A 1 102 ? -4.954 -9.812 7.118 1.00 91.00 102 HIS A O 1
ATOM 783 N N . GLY A 1 103 ? -7.077 -9.124 7.302 1.00 87.06 103 GLY A N 1
ATOM 784 C CA . GLY A 1 103 ? -7.650 -10.446 7.576 1.00 87.06 103 GLY A CA 1
ATOM 785 C C . GLY A 1 103 ? -7.482 -10.918 9.022 1.00 87.06 103 GLY A C 1
ATOM 786 O O . GLY A 1 103 ? -7.697 -12.095 9.303 1.00 87.06 103 GLY A O 1
ATOM 787 N N . ILE A 1 104 ? -7.113 -10.015 9.932 1.00 88.44 104 ILE A N 1
ATOM 788 C CA . ILE A 1 104 ? -6.884 -10.311 11.345 1.00 88.44 104 ILE A CA 1
ATOM 789 C C . ILE A 1 104 ? -8.224 -10.233 12.075 1.00 88.44 104 ILE A C 1
ATOM 791 O O . ILE A 1 104 ? -8.871 -9.188 12.134 1.00 88.44 104 ILE A O 1
ATOM 795 N N . GLN A 1 105 ? -8.648 -11.363 12.630 1.00 83.62 105 GLN A N 1
ATOM 796 C CA . GLN A 1 105 ? -9.930 -11.504 13.319 1.00 83.62 105 GLN A CA 1
ATOM 797 C C . GLN A 1 105 ? -9.876 -10.922 14.735 1.00 83.62 105 GLN A C 1
ATOM 799 O O . GLN A 1 105 ? -8.816 -10.882 15.356 1.00 83.62 105 GLN A O 1
ATOM 804 N N . ALA A 1 106 ? -11.028 -10.557 15.307 1.00 80.38 106 ALA A N 1
ATOM 805 C CA . ALA A 1 106 ? -11.106 -9.916 16.628 1.00 80.38 106 ALA A CA 1
ATOM 806 C C . ALA A 1 106 ? -10.355 -10.674 17.745 1.00 80.38 106 ALA A C 1
ATOM 808 O O . ALA A 1 106 ? -9.627 -10.069 18.528 1.00 80.38 106 ALA A O 1
ATOM 809 N N . HIS A 1 107 ? -10.462 -12.007 17.782 1.00 78.00 107 HIS A N 1
ATOM 810 C CA . HIS A 1 107 ? -9.743 -12.844 18.755 1.00 78.00 107 HIS A CA 1
ATOM 811 C C . HIS A 1 107 ? -8.217 -12.850 18.560 1.00 78.00 107 HIS A C 1
ATOM 813 O O . HIS A 1 107 ? -7.475 -13.121 19.500 1.00 78.00 107 HIS A O 1
ATOM 819 N N . GLN A 1 108 ? -7.743 -12.524 17.357 1.00 83.44 108 GLN A N 1
ATOM 820 C CA . GLN A 1 108 ? -6.328 -12.470 16.994 1.00 83.44 108 GLN A CA 1
ATOM 821 C C . GLN A 1 108 ? -5.724 -11.094 17.286 1.00 83.44 108 GLN A C 1
ATOM 823 O O . GLN A 1 108 ? -4.546 -11.014 17.621 1.00 83.44 108 GLN A O 1
ATOM 828 N N . ILE A 1 109 ? -6.527 -10.023 17.221 1.00 86.44 109 ILE A N 1
ATOM 829 C CA . ILE A 1 109 ? -6.093 -8.649 17.525 1.00 86.44 109 ILE A CA 1
ATOM 830 C C . ILE A 1 109 ? -5.527 -8.565 18.947 1.00 86.44 109 ILE A C 1
ATOM 832 O O . ILE A 1 109 ? -4.433 -8.043 19.138 1.00 86.44 109 ILE A O 1
ATOM 836 N N . ALA A 1 110 ? -6.229 -9.125 19.936 1.00 82.56 110 ALA A N 1
ATOM 837 C CA . ALA A 1 110 ? -5.771 -9.132 21.328 1.00 82.56 110 ALA A CA 1
ATOM 838 C C . ALA A 1 110 ? -4.385 -9.792 21.478 1.00 82.56 110 ALA A C 1
ATOM 840 O O . ALA A 1 110 ? -3.488 -9.241 22.113 1.00 82.56 110 ALA A O 1
ATOM 841 N N . SER A 1 111 ? -4.180 -10.942 20.824 1.00 82.06 111 SER A N 1
ATOM 842 C CA . SER A 1 111 ? -2.885 -11.631 20.820 1.00 82.06 111 SER A CA 1
ATOM 843 C C . SER A 1 111 ? -1.799 -10.833 20.093 1.00 82.06 111 SER A C 1
ATOM 845 O O . SER A 1 111 ? -0.670 -10.763 20.575 1.00 82.06 111 SER A O 1
ATOM 847 N N . LEU A 1 112 ? -2.136 -10.212 18.961 1.00 85.50 112 LEU A N 1
ATOM 848 C CA . LEU A 1 112 ? -1.207 -9.418 18.163 1.00 85.50 112 LEU A CA 1
ATOM 849 C C . LEU A 1 112 ? -0.692 -8.194 18.916 1.00 85.50 112 LEU A C 1
ATOM 851 O O . LEU A 1 112 ? 0.485 -7.858 18.821 1.00 85.50 112 LEU A O 1
ATOM 855 N N . LEU A 1 113 ? -1.573 -7.528 19.660 1.00 84.00 113 LEU A N 1
ATOM 856 C CA . LEU A 1 113 ? -1.211 -6.347 20.433 1.00 84.00 113 LEU A CA 1
ATOM 857 C C . LEU A 1 113 ? -0.329 -6.686 21.641 1.00 84.00 113 LEU A C 1
ATOM 859 O O . LEU A 1 113 ? 0.326 -5.786 22.169 1.00 84.00 113 LEU A O 1
ATOM 863 N N . GLY A 1 114 ? -0.289 -7.961 22.053 1.00 71.38 114 GLY A N 1
ATOM 864 C CA . GLY A 1 114 ? 0.586 -8.463 23.116 1.00 71.38 114 GLY A CA 1
ATOM 865 C C . GLY A 1 114 ? 0.363 -7.790 24.473 1.00 71.38 114 GLY A C 1
ATOM 866 O O . GLY A 1 114 ? 1.217 -7.882 25.351 1.00 71.38 114 GLY A O 1
ATOM 867 N N . ASP A 1 115 ? -0.756 -7.085 24.635 1.00 68.19 115 ASP A N 1
ATOM 868 C CA . ASP A 1 115 ? -1.090 -6.307 25.818 1.00 68.19 115 ASP A CA 1
ATOM 869 C C . ASP A 1 115 ? -2.176 -7.048 26.594 1.00 68.19 115 ASP A C 1
ATOM 871 O O . ASP A 1 115 ? -3.297 -7.219 26.112 1.00 68.19 115 ASP A O 1
ATOM 875 N N . SER A 1 116 ? -1.848 -7.477 27.814 1.00 60.34 116 SER A N 1
ATOM 876 C CA . SER A 1 116 ? -2.784 -8.177 28.699 1.00 60.34 116 SER A CA 1
ATOM 877 C C . SER A 1 116 ? -4.025 -7.345 29.044 1.00 60.34 116 SER A C 1
ATOM 879 O O . SER A 1 116 ? -5.010 -7.895 29.537 1.00 60.34 116 SER A O 1
ATOM 881 N N . SER A 1 117 ? -4.010 -6.037 28.772 1.00 73.75 117 SER A N 1
ATOM 882 C CA . SER A 1 117 ? -5.130 -5.132 29.008 1.00 73.75 117 SER A CA 1
ATOM 883 C C . SER A 1 117 ? -6.101 -4.982 27.828 1.00 73.75 117 SER A C 1
ATOM 885 O O . SER A 1 117 ? -7.221 -4.499 28.033 1.00 73.75 117 SER A O 1
ATOM 887 N N . ILE A 1 118 ? -5.724 -5.420 26.619 1.00 82.81 118 ILE A N 1
ATOM 888 C CA . ILE A 1 118 ? -6.602 -5.420 25.440 1.00 82.81 118 ILE A CA 1
ATOM 889 C C . ILE A 1 118 ? -7.069 -6.850 25.185 1.00 82.81 118 ILE A C 1
ATOM 891 O O . ILE A 1 118 ? -6.380 -7.668 24.584 1.00 82.81 118 ILE A O 1
ATOM 895 N N . THR A 1 119 ? -8.277 -7.144 25.654 1.00 82.94 119 THR A N 1
ATOM 896 C CA . THR A 1 119 ? -8.928 -8.446 25.476 1.00 82.94 119 THR A CA 1
ATOM 897 C C . THR A 1 119 ? -9.983 -8.381 24.376 1.00 82.94 119 THR A C 1
ATOM 899 O O . THR A 1 119 ? -10.390 -7.302 23.947 1.00 82.94 119 THR A O 1
ATOM 902 N N . THR A 1 120 ? -10.506 -9.530 23.951 1.00 79.94 120 THR A N 1
ATOM 903 C CA . THR A 1 120 ? -11.687 -9.585 23.075 1.00 79.94 120 THR A CA 1
ATOM 904 C C . THR A 1 120 ? -12.886 -8.855 23.670 1.00 79.94 120 THR A C 1
ATOM 906 O O . THR A 1 120 ? -13.585 -8.158 22.945 1.00 79.94 120 THR A O 1
ATOM 909 N N . ALA A 1 121 ? -13.101 -8.952 24.986 1.00 82.25 121 ALA A N 1
ATOM 910 C CA . ALA A 1 121 ? -14.159 -8.204 25.663 1.00 82.25 121 ALA A CA 1
ATOM 911 C C . ALA A 1 121 ? -13.921 -6.687 25.572 1.00 82.25 121 ALA A C 1
ATOM 913 O O . ALA A 1 121 ? -14.848 -5.940 25.274 1.00 82.25 121 ALA A O 1
ATOM 914 N N . THR A 1 122 ? -12.667 -6.248 25.735 1.00 85.25 122 THR A N 1
ATOM 915 C CA . THR A 1 122 ? -12.268 -4.847 25.542 1.00 85.25 122 THR A CA 1
ATOM 916 C C . THR A 1 122 ? -12.563 -4.379 24.118 1.00 85.25 122 THR A C 1
ATOM 918 O O . THR A 1 122 ? -13.085 -3.291 23.951 1.00 85.25 122 THR A O 1
ATOM 921 N N . LEU A 1 123 ? -12.276 -5.197 23.097 1.00 82.38 123 LEU A N 1
ATOM 922 C CA . LEU A 1 123 ? -12.539 -4.862 21.690 1.00 82.38 123 LEU A CA 1
ATOM 923 C C . LEU A 1 123 ? -14.039 -4.757 21.359 1.00 82.38 123 LEU A C 1
ATOM 925 O O . LEU A 1 123 ? -14.402 -4.017 20.448 1.00 82.38 123 LEU A O 1
ATOM 929 N N . HIS A 1 124 ? -14.902 -5.484 22.077 1.00 80.44 124 HIS A N 1
ATOM 930 C CA . HIS A 1 124 ? -16.357 -5.407 21.910 1.00 80.44 124 HIS A CA 1
ATOM 931 C C . HIS A 1 124 ? -16.984 -4.183 22.592 1.00 80.44 124 HIS A C 1
ATOM 933 O O . HIS A 1 124 ? -18.022 -3.704 22.135 1.00 80.44 124 HIS A O 1
ATOM 939 N N . ASP A 1 125 ? -16.375 -3.671 23.664 1.00 84.62 125 ASP A N 1
ATOM 940 C CA . ASP A 1 125 ? -16.821 -2.452 24.339 1.00 84.62 125 ASP A CA 1
ATOM 941 C C . ASP A 1 125 ? -16.056 -1.232 23.810 1.00 84.62 125 ASP A C 1
ATOM 943 O O . ASP A 1 125 ? -14.901 -0.977 24.157 1.00 84.62 125 ASP A O 1
ATOM 947 N N . SER A 1 126 ? -16.747 -0.431 22.999 1.00 81.44 126 SER A N 1
ATOM 948 C CA . SER A 1 126 ? -16.233 0.814 22.425 1.00 81.44 126 SER A CA 1
ATOM 949 C C . SER A 1 126 ? -15.555 1.731 23.444 1.00 81.44 126 SER A C 1
ATOM 951 O O . SER A 1 126 ? -14.500 2.286 23.143 1.00 81.44 126 SER A O 1
ATOM 953 N N . ASN A 1 127 ? -16.130 1.894 24.638 1.00 84.69 127 ASN A N 1
ATOM 954 C CA . ASN A 1 127 ? -15.589 2.794 25.656 1.00 84.69 127 ASN A CA 1
ATOM 955 C C . ASN A 1 127 ? -14.357 2.187 26.325 1.00 84.69 127 ASN A C 1
ATOM 957 O O . ASN A 1 127 ? -13.373 2.890 26.566 1.00 84.69 127 ASN A O 1
ATOM 961 N N . ALA A 1 128 ? -14.390 0.878 26.585 1.00 85.88 128 ALA A N 1
ATOM 962 C CA . ALA A 1 128 ? -13.249 0.167 27.143 1.00 85.88 128 ALA A CA 1
ATOM 963 C C . ALA A 1 128 ? -12.052 0.192 26.185 1.00 85.88 128 ALA A C 1
ATOM 965 O O . ALA A 1 128 ? -10.928 0.415 26.633 1.00 85.88 128 ALA A O 1
ATOM 966 N N . PHE A 1 129 ? -12.274 0.014 24.878 1.00 85.56 129 PHE A N 1
ATOM 967 C CA . PHE A 1 129 ? -11.192 0.072 23.898 1.00 85.56 129 PHE A CA 1
ATOM 968 C C . PHE A 1 129 ? -10.641 1.488 23.735 1.00 85.56 129 PHE A C 1
ATOM 970 O O . PHE A 1 129 ? -9.426 1.668 23.763 1.00 85.56 129 PHE A O 1
ATOM 977 N N . ILE A 1 130 ? -11.513 2.499 23.661 1.00 87.94 130 ILE A N 1
ATOM 978 C CA . ILE A 1 130 ? -11.109 3.911 23.616 1.00 87.94 130 ILE A CA 1
ATOM 979 C C . ILE A 1 130 ? -10.218 4.276 24.809 1.00 87.94 130 ILE A C 1
ATOM 981 O O . ILE A 1 130 ? -9.196 4.933 24.628 1.00 87.94 130 ILE A O 1
ATOM 985 N N . ALA A 1 131 ? -10.544 3.800 26.013 1.00 87.00 131 ALA A N 1
ATOM 986 C CA . ALA A 1 131 ? -9.742 4.047 27.211 1.00 87.00 131 ALA A CA 1
ATOM 987 C C . ALA A 1 131 ? -8.330 3.424 27.160 1.00 87.00 131 ALA A C 1
ATOM 989 O O . ALA A 1 131 ? -7.484 3.757 27.991 1.00 87.00 131 ALA A O 1
ATOM 990 N N . LYS A 1 132 ? -8.075 2.513 26.213 1.00 88.00 132 LYS A N 1
ATOM 991 C CA . LYS A 1 132 ? -6.774 1.873 25.966 1.00 88.00 132 LYS A CA 1
ATOM 992 C C . LYS A 1 132 ? -6.036 2.445 24.755 1.00 88.00 132 LYS A C 1
ATOM 994 O O . LYS A 1 132 ? -4.906 2.038 24.501 1.00 88.00 132 LYS A O 1
ATOM 999 N N . LEU A 1 133 ? -6.644 3.368 24.010 1.00 87.38 133 LEU A N 1
ATOM 1000 C CA . LEU A 1 133 ? -5.981 4.043 22.900 1.00 87.38 133 LEU A CA 1
ATOM 1001 C C . LEU A 1 133 ? -5.015 5.095 23.443 1.00 87.38 133 LEU A C 1
ATOM 1003 O O . LEU A 1 133 ? -5.411 6.208 23.784 1.00 87.38 133 LEU A O 1
ATOM 1007 N N . ASP A 1 134 ? -3.736 4.737 23.501 1.00 88.50 134 ASP A N 1
ATOM 1008 C CA . ASP A 1 134 ? -2.647 5.662 23.790 1.00 88.50 134 ASP A CA 1
ATOM 1009 C C . ASP A 1 134 ? -1.732 5.871 22.572 1.00 88.50 134 ASP A C 1
ATOM 1011 O O . ASP A 1 134 ? -1.831 5.195 21.542 1.00 88.50 134 ASP A O 1
ATOM 1015 N N . ASP A 1 135 ? -0.836 6.853 22.680 1.00 89.69 135 ASP A N 1
ATOM 1016 C CA . ASP A 1 135 ? 0.049 7.215 21.574 1.00 89.69 135 ASP A CA 1
ATOM 1017 C C . ASP A 1 135 ? 1.055 6.109 21.228 1.00 89.69 135 ASP A C 1
ATOM 1019 O O . ASP A 1 135 ? 1.451 5.958 20.072 1.00 89.69 135 ASP A O 1
ATOM 1023 N N . HIS A 1 136 ? 1.445 5.311 22.224 1.00 90.94 136 HIS A N 1
ATOM 1024 C CA . HIS A 1 136 ? 2.391 4.219 22.049 1.00 90.94 136 HIS A CA 1
ATOM 1025 C C . HIS A 1 136 ? 1.766 3.078 21.238 1.00 90.94 136 HIS A C 1
ATOM 1027 O O . HIS A 1 136 ? 2.391 2.569 20.307 1.00 90.94 136 HIS A O 1
ATOM 1033 N N . LEU A 1 137 ? 0.516 2.714 21.531 1.00 91.06 137 LEU A N 1
ATOM 1034 C CA . LEU A 1 137 ? -0.258 1.742 20.770 1.00 91.06 137 LEU A CA 1
ATOM 1035 C C . LEU A 1 137 ? -0.433 2.199 19.321 1.00 91.06 137 LEU A C 1
ATOM 1037 O O . LEU A 1 137 ? -0.143 1.427 18.406 1.00 91.06 137 LEU A O 1
ATOM 1041 N N . VAL A 1 138 ? -0.854 3.451 19.110 1.00 93.19 138 VAL A N 1
ATOM 1042 C CA . VAL A 1 138 ? -1.046 4.013 17.764 1.00 93.19 138 VAL A CA 1
ATOM 1043 C C . VAL A 1 138 ? 0.264 4.002 16.977 1.00 93.19 138 VAL A C 1
ATOM 1045 O O . VAL A 1 138 ? 0.283 3.530 15.841 1.00 93.19 138 VAL A O 1
ATOM 1048 N N . GLN A 1 139 ? 1.372 4.455 17.572 1.00 93.69 139 GLN A N 1
ATOM 1049 C CA . GLN A 1 139 ? 2.682 4.441 16.919 1.00 93.69 139 GLN A CA 1
ATOM 1050 C C . GLN A 1 139 ? 3.151 3.018 16.602 1.00 93.69 139 GLN A C 1
ATOM 1052 O O . GLN A 1 139 ? 3.664 2.768 15.513 1.00 93.69 139 GLN A O 1
ATOM 1057 N N . ARG A 1 140 ? 2.978 2.080 17.538 1.00 92.38 140 ARG A N 1
ATOM 1058 C CA . ARG A 1 140 ? 3.383 0.685 17.355 1.00 92.38 140 ARG A CA 1
ATOM 1059 C C . ARG A 1 140 ? 2.626 0.040 16.198 1.00 92.38 140 ARG A C 1
ATOM 1061 O O . ARG A 1 140 ? 3.260 -0.567 15.340 1.00 92.38 140 ARG A O 1
ATOM 1068 N N . VAL A 1 141 ? 1.302 0.209 16.140 1.00 93.44 141 VAL A N 1
ATOM 1069 C CA . VAL A 1 141 ? 0.475 -0.325 15.046 1.00 93.44 141 VAL A CA 1
ATOM 1070 C C . VAL A 1 141 ? 0.810 0.372 13.723 1.00 93.44 141 VAL A C 1
ATOM 1072 O O . VAL A 1 141 ? 0.984 -0.312 12.717 1.00 93.44 141 VAL A O 1
ATOM 1075 N N . ALA A 1 142 ? 0.997 1.696 13.719 1.00 94.38 142 ALA A N 1
ATOM 1076 C CA . ALA A 1 142 ? 1.418 2.440 12.529 1.00 94.38 142 ALA A CA 1
ATOM 1077 C C . ALA A 1 142 ? 2.714 1.872 11.929 1.00 94.38 142 ALA A C 1
ATOM 1079 O O . ALA A 1 142 ? 2.753 1.504 10.755 1.00 94.38 142 ALA A O 1
ATOM 1080 N N . SER A 1 143 ? 3.749 1.714 12.761 1.00 91.88 143 SER A N 1
ATOM 1081 C CA . SER A 1 143 ? 5.039 1.150 12.353 1.00 91.88 143 SER A CA 1
ATOM 1082 C C . SER A 1 143 ? 4.930 -0.313 11.916 1.00 91.88 143 SER A C 1
ATOM 1084 O O . SER A 1 143 ? 5.571 -0.725 10.952 1.00 91.88 143 SER A O 1
ATOM 1086 N N . GLN A 1 144 ? 4.125 -1.119 12.610 1.00 91.75 144 GLN A N 1
ATOM 1087 C CA . GLN A 1 144 ? 3.971 -2.541 12.307 1.00 91.75 144 GLN A CA 1
ATOM 1088 C C . GLN A 1 144 ? 3.308 -2.778 10.945 1.00 91.75 144 GLN A C 1
ATOM 1090 O O . GLN A 1 144 ? 3.718 -3.689 10.228 1.00 91.75 144 GLN A O 1
ATOM 1095 N N . PHE A 1 145 ? 2.320 -1.957 10.584 1.00 92.94 145 PHE A N 1
ATOM 1096 C CA . PHE A 1 145 ? 1.568 -2.077 9.332 1.00 92.94 145 PHE A CA 1
ATOM 1097 C C . PHE A 1 145 ? 2.049 -1.139 8.219 1.00 92.94 145 PHE A C 1
ATOM 1099 O O . PHE A 1 145 ? 1.498 -1.196 7.124 1.00 92.94 145 PHE A O 1
ATOM 1106 N N . GLN A 1 146 ? 3.076 -0.319 8.473 1.00 92.88 146 GLN A N 1
ATOM 1107 C CA . GLN A 1 146 ? 3.612 0.667 7.522 1.00 92.88 146 GLN A CA 1
ATOM 1108 C C . GLN A 1 146 ? 2.540 1.661 7.029 1.00 92.88 146 GLN A C 1
ATOM 1110 O O . GLN A 1 146 ? 2.478 2.010 5.852 1.00 92.88 146 GLN A O 1
ATOM 1115 N N . VAL A 1 147 ? 1.687 2.121 7.951 1.00 94.50 147 VAL A N 1
ATOM 1116 C CA . VAL A 1 147 ? 0.631 3.118 7.702 1.00 94.50 147 VAL A CA 1
ATOM 1117 C C . VAL A 1 147 ? 0.933 4.428 8.425 1.00 94.50 147 VAL A C 1
ATOM 1119 O O . VAL A 1 147 ? 1.690 4.458 9.396 1.00 94.50 147 VAL A 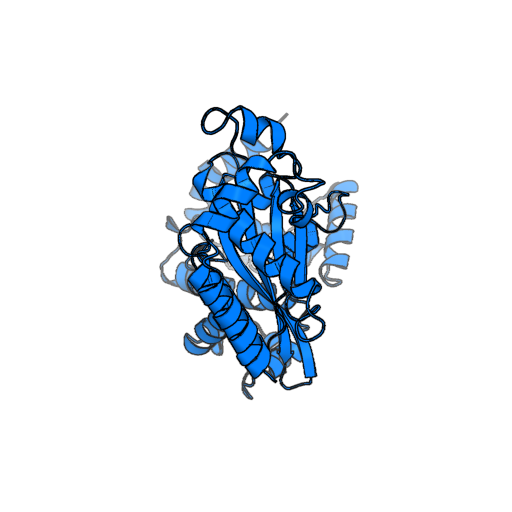O 1
ATOM 1122 N N . SER A 1 148 ? 0.323 5.528 7.983 1.00 94.62 148 SER A N 1
ATOM 1123 C CA . SER A 1 148 ? 0.491 6.828 8.630 1.00 94.62 148 SER A CA 1
ATOM 1124 C C . SER A 1 148 ? -0.094 6.809 10.041 1.00 94.62 148 SER A C 1
ATOM 1126 O O . SER A 1 148 ? -1.280 6.528 10.260 1.00 94.62 148 SER A O 1
ATOM 1128 N N . ARG A 1 149 ? 0.738 7.188 11.013 1.00 94.88 149 ARG A N 1
ATOM 1129 C CA . ARG A 1 149 ? 0.317 7.396 12.402 1.00 94.88 149 ARG A CA 1
ATOM 1130 C C . ARG A 1 149 ? -0.751 8.485 12.497 1.00 94.88 149 ARG A C 1
ATOM 1132 O O . ARG A 1 149 ? -1.683 8.349 13.283 1.00 94.88 149 ARG A O 1
ATOM 1139 N N . ASP A 1 150 ? -0.654 9.541 11.693 1.00 94.69 150 ASP A N 1
ATOM 1140 C CA . ASP A 1 150 ? -1.632 10.631 11.712 1.00 94.69 150 ASP A CA 1
ATOM 1141 C C . ASP A 1 150 ? -2.989 10.199 11.154 1.00 94.69 150 ASP A C 1
ATOM 1143 O O . ASP A 1 150 ? -4.026 10.671 11.626 1.00 94.69 150 ASP A O 1
ATOM 1147 N N . TRP A 1 151 ? -3.015 9.253 10.215 1.00 95.50 151 TRP A N 1
ATOM 1148 C CA . TRP A 1 151 ? -4.264 8.613 9.820 1.00 95.50 151 TRP A CA 1
ATOM 1149 C C . TRP A 1 151 ? -4.841 7.761 10.941 1.00 95.50 151 TRP A C 1
ATOM 1151 O O . TRP A 1 151 ? -5.997 7.973 11.309 1.00 95.50 151 TRP A O 1
ATOM 1161 N N . LEU A 1 152 ? -4.048 6.882 11.559 1.00 94.69 152 LEU A N 1
ATOM 1162 C CA . LEU A 1 152 ? -4.531 6.104 12.703 1.00 94.69 152 LEU A CA 1
ATOM 1163 C C . LEU A 1 152 ? -5.000 6.996 13.857 1.00 94.69 152 LEU A C 1
ATOM 1165 O O . LEU A 1 152 ? -5.995 6.682 14.482 1.00 94.69 152 LEU A O 1
ATOM 1169 N N . ALA A 1 153 ? -4.370 8.145 14.099 1.00 91.75 153 ALA A N 1
ATOM 1170 C CA . ALA A 1 153 ? -4.774 9.089 15.142 1.00 91.75 153 ALA A CA 1
ATOM 1171 C C . ALA A 1 153 ? -5.989 9.971 14.775 1.00 91.75 153 ALA A C 1
ATOM 1173 O O . ALA A 1 153 ? -6.343 10.871 15.540 1.00 91.75 153 ALA A O 1
ATOM 1174 N N . GLY A 1 154 ? -6.600 9.787 13.599 1.00 90.12 154 GLY A N 1
ATOM 1175 C CA . GLY A 1 154 ? -7.744 10.594 13.160 1.00 90.12 154 GLY A CA 1
ATOM 1176 C C . GLY A 1 154 ? -7.394 12.029 12.731 1.00 90.12 154 GLY A C 1
ATOM 1177 O O . GLY A 1 154 ? -8.276 12.886 12.701 1.00 90.12 154 GLY A O 1
ATOM 1178 N N . LYS A 1 155 ? -6.118 12.327 12.447 1.00 90.06 155 LYS A N 1
ATOM 1179 C CA . LYS A 1 155 ? -5.619 13.672 12.092 1.00 90.06 155 LYS A CA 1
ATOM 1180 C C . LYS A 1 155 ? -5.497 13.909 10.587 1.00 90.06 155 LYS A C 1
ATOM 1182 O O . LYS A 1 155 ? -5.615 15.050 10.155 1.00 90.06 155 LYS A O 1
ATOM 1187 N N . SER A 1 156 ? -5.245 12.853 9.816 1.00 91.25 156 SER A N 1
ATOM 1188 C CA . SER A 1 156 ? -5.097 12.891 8.356 1.00 91.25 156 SER A CA 1
ATOM 1189 C C . SER A 1 156 ? -6.030 11.881 7.696 1.00 91.25 156 SER A C 1
ATOM 1191 O O . SER A 1 156 ? -6.349 10.857 8.294 1.00 91.25 156 SER A O 1
ATOM 1193 N N . ASP A 1 157 ? -6.442 12.130 6.458 1.00 90.31 157 ASP A N 1
ATOM 1194 C CA . ASP A 1 157 ? -7.186 11.156 5.647 1.00 90.31 157 ASP A CA 1
ATOM 1195 C C . ASP A 1 157 ? -6.273 10.261 4.795 1.00 90.31 157 ASP A C 1
ATOM 1197 O O . ASP A 1 157 ? -6.758 9.369 4.104 1.00 90.31 157 ASP A O 1
ATOM 1201 N N . GLN A 1 158 ? -4.954 10.461 4.875 1.00 93.38 158 GLN A N 1
ATOM 1202 C CA . GLN A 1 158 ? -3.956 9.703 4.120 1.00 93.38 158 GLN A CA 1
ATOM 1203 C C . GLN A 1 158 ? -3.420 8.521 4.935 1.00 93.38 158 GLN A C 1
ATOM 1205 O O . GLN A 1 158 ? -2.586 8.701 5.816 1.00 93.38 158 GLN A O 1
ATOM 1210 N N . CYS A 1 159 ? -3.883 7.308 4.640 1.00 93.44 159 CYS A N 1
ATOM 1211 C CA . CYS A 1 159 ? -3.508 6.084 5.352 1.00 93.44 159 CYS A CA 1
ATOM 1212 C C . CYS A 1 159 ? -2.058 5.646 5.156 1.00 93.44 159 CYS A C 1
ATOM 1214 O O . CYS A 1 159 ? -1.538 4.911 5.987 1.00 93.44 159 CYS A O 1
ATOM 1216 N N . VAL A 1 160 ? -1.385 6.108 4.109 1.00 89.25 160 VAL A N 1
ATOM 1217 C CA . VAL A 1 160 ? 0.024 5.816 3.844 1.00 89.25 160 VAL A CA 1
ATOM 1218 C C . VAL A 1 160 ? 0.733 7.088 3.420 1.00 89.25 160 VAL A C 1
ATOM 1220 O O . VAL A 1 160 ? 0.159 7.938 2.739 1.00 89.25 160 VAL A O 1
ATOM 1223 N N . GLU A 1 161 ? 1.990 7.202 3.824 1.00 74.94 161 GLU A N 1
ATOM 1224 C CA . GLU A 1 161 ? 2.894 8.231 3.328 1.00 74.94 161 GLU A CA 1
ATOM 1225 C C . GLU A 1 161 ? 3.642 7.644 2.134 1.00 74.94 161 GLU A C 1
ATOM 1227 O O . GLU A 1 161 ? 4.293 6.610 2.247 1.00 74.94 161 GLU A O 1
ATOM 1232 N N . THR A 1 162 ? 3.548 8.285 0.971 1.00 62.72 162 THR A N 1
ATOM 1233 C CA . THR A 1 162 ? 4.113 7.773 -0.289 1.00 62.72 162 THR A CA 1
ATOM 1234 C C . THR A 1 162 ? 5.642 7.742 -0.341 1.00 62.72 162 THR A C 1
ATOM 1236 O O . THR A 1 162 ? 6.189 7.402 -1.379 1.00 62.72 162 THR A O 1
ATOM 1239 N N . THR A 1 163 ? 6.340 8.123 0.730 1.00 60.69 163 THR A N 1
ATOM 1240 C CA . THR A 1 163 ? 7.792 8.363 0.735 1.00 60.69 163 THR A CA 1
ATOM 1241 C C . THR A 1 163 ? 8.597 7.364 1.566 1.00 60.69 163 THR A C 1
ATOM 1243 O O . THR A 1 163 ? 9.773 7.622 1.822 1.00 60.69 163 THR A O 1
ATOM 1246 N N . SER A 1 164 ? 8.014 6.257 2.043 1.00 65.25 164 SER A N 1
ATOM 1247 C CA . SER A 1 164 ? 8.753 5.334 2.921 1.00 65.25 164 SER A CA 1
ATOM 1248 C C . SER A 1 164 ? 9.876 4.580 2.196 1.00 65.25 164 SER A C 1
ATOM 1250 O O . SER A 1 164 ? 10.908 4.314 2.814 1.00 65.25 164 SER A O 1
ATOM 1252 N N . GLY A 1 165 ? 9.752 4.339 0.884 1.00 78.19 165 GLY A N 1
ATOM 1253 C CA . GLY A 1 165 ? 10.817 3.744 0.073 1.00 78.19 165 GLY A CA 1
ATOM 1254 C C . GLY A 1 165 ? 10.997 4.395 -1.297 1.00 78.19 165 GLY A C 1
ATOM 1255 O O . GLY A 1 165 ? 10.072 4.481 -2.104 1.00 78.19 165 GLY A O 1
ATOM 1256 N N . ARG A 1 166 ? 12.234 4.820 -1.576 1.00 87.38 166 ARG A N 1
ATOM 1257 C CA . ARG A 1 166 ? 12.620 5.496 -2.818 1.00 87.38 166 ARG A CA 1
ATOM 1258 C C . ARG A 1 166 ? 13.518 4.619 -3.668 1.00 87.38 166 ARG A C 1
ATOM 1260 O O . ARG A 1 166 ? 14.659 4.357 -3.288 1.00 87.38 166 ARG A O 1
ATOM 1267 N N . TRP A 1 167 ? 13.025 4.236 -4.842 1.00 89.75 167 TRP A N 1
ATOM 1268 C CA . TRP A 1 167 ? 13.808 3.530 -5.860 1.00 89.75 167 TRP A CA 1
ATOM 1269 C C . TRP A 1 167 ? 14.383 4.490 -6.909 1.00 89.75 167 TRP A C 1
ATOM 1271 O O . TRP A 1 167 ? 15.505 4.305 -7.383 1.00 89.75 167 TRP A O 1
ATOM 1281 N N . TYR A 1 168 ? 13.668 5.566 -7.252 1.00 89.62 168 TYR A N 1
ATOM 1282 C CA . TYR A 1 168 ? 14.141 6.518 -8.253 1.00 89.62 168 TYR A CA 1
ATOM 1283 C C . TYR A 1 168 ? 15.340 7.316 -7.730 1.00 89.62 168 TYR A C 1
ATOM 1285 O O . TYR A 1 168 ? 15.260 7.971 -6.687 1.00 89.62 168 TYR A O 1
ATOM 1293 N N . LYS A 1 169 ? 16.453 7.283 -8.480 1.00 88.62 169 LYS A N 1
ATOM 1294 C CA . LYS A 1 169 ? 17.772 7.813 -8.078 1.00 88.62 169 LYS A CA 1
ATOM 1295 C C . LYS A 1 169 ? 18.412 7.111 -6.875 1.00 88.62 169 LYS A C 1
ATOM 1297 O O . LYS A 1 169 ? 19.392 7.623 -6.345 1.00 88.62 169 LYS A O 1
ATOM 1302 N N . ASN A 1 170 ? 17.886 5.963 -6.450 1.00 88.94 170 ASN A N 1
ATOM 1303 C CA . ASN A 1 170 ? 18.363 5.246 -5.268 1.00 88.94 170 ASN A CA 1
ATOM 1304 C C . ASN A 1 170 ? 18.183 3.720 -5.401 1.00 88.94 170 ASN A C 1
ATOM 1306 O O . ASN A 1 170 ? 17.794 3.044 -4.452 1.00 88.94 170 ASN A O 1
ATOM 1310 N N . THR A 1 171 ? 18.457 3.163 -6.585 1.00 88.56 171 THR A N 1
ATOM 1311 C CA . THR A 1 171 ? 18.338 1.714 -6.828 1.00 88.56 171 THR A CA 1
ATOM 1312 C C . THR A 1 171 ? 19.205 0.898 -5.864 1.00 88.56 171 THR A C 1
ATOM 1314 O O . THR A 1 171 ? 18.722 -0.086 -5.314 1.00 88.56 171 THR A O 1
ATOM 1317 N N . ASP A 1 172 ? 20.428 1.345 -5.569 1.00 86.44 172 ASP A N 1
ATOM 1318 C CA . ASP A 1 172 ? 21.332 0.692 -4.608 1.00 86.44 172 ASP A CA 1
ATOM 1319 C C . ASP A 1 172 ? 20.718 0.616 -3.197 1.00 86.44 172 ASP A C 1
ATOM 1321 O O . ASP A 1 172 ? 20.733 -0.431 -2.550 1.00 86.44 172 ASP A O 1
ATOM 1325 N N . GLY A 1 173 ? 20.123 1.717 -2.722 1.00 88.75 173 GLY A N 1
ATOM 1326 C CA . GLY A 1 173 ? 19.447 1.766 -1.425 1.00 88.75 173 GLY A CA 1
ATOM 1327 C C . GLY A 1 173 ? 18.169 0.923 -1.384 1.00 88.75 173 GLY A C 1
ATOM 1328 O O . GLY A 1 173 ? 17.881 0.293 -0.365 1.00 88.75 173 GLY A O 1
ATOM 1329 N N . ALA A 1 174 ? 17.428 0.861 -2.492 1.00 91.25 174 ALA A N 1
ATOM 1330 C CA . ALA A 1 174 ? 16.279 -0.028 -2.643 1.00 91.25 174 ALA A CA 1
ATOM 1331 C C . ALA A 1 174 ? 16.695 -1.509 -2.562 1.00 91.25 174 ALA A C 1
ATOM 1333 O O . ALA A 1 174 ? 16.111 -2.271 -1.791 1.00 91.25 174 ALA A O 1
ATOM 1334 N N . ILE A 1 175 ? 17.755 -1.901 -3.278 1.00 89.75 175 ILE A N 1
ATOM 1335 C CA . ILE A 1 175 ? 18.330 -3.254 -3.232 1.00 89.75 175 ILE A CA 1
ATOM 1336 C C . ILE A 1 175 ? 18.792 -3.600 -1.812 1.00 89.75 175 ILE A C 1
ATOM 1338 O O . ILE A 1 175 ? 18.378 -4.619 -1.257 1.00 89.75 175 ILE A O 1
ATOM 1342 N N . ALA A 1 176 ? 19.581 -2.724 -1.185 1.00 89.19 176 ALA A N 1
ATOM 1343 C CA . ALA A 1 176 ? 20.061 -2.916 0.182 1.00 89.19 176 ALA A CA 1
ATOM 1344 C C . ALA A 1 176 ? 18.907 -3.059 1.190 1.00 89.19 176 ALA A C 1
ATOM 1346 O O . ALA A 1 176 ? 18.989 -3.854 2.126 1.00 89.19 176 ALA A O 1
ATOM 1347 N N . THR A 1 177 ? 17.804 -2.334 0.983 1.00 91.69 177 THR A N 1
ATOM 1348 C CA . THR A 1 177 ? 16.603 -2.436 1.823 1.00 91.69 177 THR A CA 1
ATOM 1349 C C . THR A 1 177 ? 15.950 -3.812 1.709 1.00 91.69 177 THR A C 1
ATOM 1351 O O . THR A 1 177 ? 15.617 -4.405 2.734 1.00 91.69 177 THR A O 1
ATOM 1354 N N . LEU A 1 178 ? 15.828 -4.361 0.496 1.00 91.75 178 LEU A N 1
ATOM 1355 C CA . LEU A 1 178 ? 15.290 -5.709 0.280 1.00 91.75 178 LEU A CA 1
ATOM 1356 C C . LEU A 1 178 ? 16.198 -6.798 0.874 1.00 91.75 178 LEU A C 1
ATOM 1358 O O . LEU A 1 178 ? 15.705 -7.745 1.486 1.00 91.75 178 LEU A O 1
ATOM 1362 N N . ILE A 1 179 ? 17.521 -6.647 0.752 1.00 89.19 179 ILE A N 1
ATOM 1363 C CA . ILE A 1 179 ? 18.496 -7.551 1.384 1.00 89.19 179 ILE A CA 1
ATOM 1364 C C . ILE A 1 179 ? 18.377 -7.485 2.911 1.00 89.19 179 ILE A C 1
ATOM 1366 O O . ILE A 1 179 ? 18.350 -8.521 3.573 1.00 89.19 179 ILE A O 1
ATOM 1370 N N . ARG A 1 180 ? 18.251 -6.284 3.487 1.00 90.25 180 ARG A N 1
ATOM 1371 C CA . ARG A 1 180 ? 18.036 -6.112 4.929 1.00 90.25 180 ARG A CA 1
ATOM 1372 C C . ARG A 1 180 ? 16.756 -6.804 5.396 1.00 90.25 180 ARG A C 1
ATOM 1374 O O . ARG A 1 180 ? 16.806 -7.526 6.380 1.00 90.25 180 ARG A O 1
ATOM 1381 N N . MET A 1 181 ? 15.647 -6.667 4.665 1.00 90.75 181 MET A N 1
ATOM 1382 C CA . MET A 1 181 ? 14.403 -7.375 4.996 1.00 90.75 181 MET A CA 1
ATOM 1383 C C . MET A 1 181 ? 14.609 -8.896 5.057 1.00 90.75 181 MET A C 1
ATOM 1385 O O . MET A 1 181 ? 14.106 -9.540 5.973 1.00 90.75 181 MET A O 1
ATOM 1389 N N . LEU A 1 182 ? 15.382 -9.470 4.128 1.00 88.56 182 LEU A N 1
ATOM 1390 C CA . LEU A 1 182 ? 15.741 -10.891 4.179 1.00 88.56 182 LEU A CA 1
ATOM 1391 C C . LEU A 1 182 ? 16.580 -11.246 5.413 1.00 88.56 182 LEU A C 1
ATOM 1393 O O . LEU A 1 182 ? 16.339 -12.288 6.021 1.00 88.56 182 LEU A O 1
ATOM 1397 N N . LYS A 1 183 ? 17.548 -10.397 5.783 1.00 87.75 183 LYS A N 1
ATOM 1398 C CA . LYS A 1 183 ? 18.383 -10.570 6.988 1.00 87.75 183 LYS A CA 1
ATOM 1399 C C . LYS A 1 183 ? 17.569 -10.511 8.272 1.00 87.75 183 LYS A C 1
ATOM 1401 O O . LYS A 1 183 ? 17.855 -11.251 9.206 1.00 87.75 183 LYS A O 1
ATOM 1406 N N . ASP A 1 184 ? 16.515 -9.707 8.274 1.00 88.62 184 ASP A N 1
ATOM 1407 C CA . ASP A 1 184 ? 15.547 -9.622 9.366 1.00 88.62 184 ASP A CA 1
ATOM 1408 C C . ASP A 1 184 ? 14.567 -10.819 9.378 1.00 88.62 184 ASP A C 1
ATOM 1410 O O . ASP A 1 184 ? 13.610 -10.839 10.150 1.00 88.62 184 ASP A O 1
ATOM 1414 N N . GLY A 1 185 ? 14.782 -11.825 8.520 1.00 87.75 185 GLY A N 1
ATOM 1415 C CA . GLY A 1 185 ? 13.972 -13.041 8.434 1.00 87.75 185 GLY A CA 1
ATOM 1416 C C . GLY A 1 185 ? 12.677 -12.887 7.634 1.00 87.75 185 GLY A C 1
ATOM 1417 O O . GLY A 1 185 ? 11.890 -13.831 7.559 1.00 87.75 185 GLY A O 1
ATOM 1418 N N . LEU A 1 186 ? 12.442 -11.728 7.013 1.00 89.62 186 LEU A N 1
ATOM 1419 C CA . LEU A 1 186 ? 11.256 -11.492 6.194 1.00 89.62 186 LEU A CA 1
ATOM 1420 C C . LEU A 1 186 ? 11.417 -12.128 4.808 1.00 89.62 186 LEU A C 1
ATOM 1422 O O . LEU A 1 186 ? 12.519 -12.381 4.321 1.00 89.62 186 LEU A O 1
ATOM 1426 N N . ARG A 1 187 ? 10.289 -12.369 4.137 1.00 88.44 187 ARG A N 1
ATOM 1427 C CA . ARG A 1 187 ? 10.234 -12.833 2.743 1.00 88.44 187 ARG A CA 1
ATOM 1428 C C . ARG A 1 187 ? 9.532 -11.773 1.893 1.00 88.44 187 ARG A C 1
ATOM 1430 O O . ARG A 1 187 ? 8.303 -11.783 1.841 1.00 88.44 187 ARG A O 1
ATOM 1437 N N . PRO A 1 188 ? 10.273 -10.817 1.303 1.00 93.25 188 PRO A N 1
ATOM 1438 C CA . PRO A 1 188 ? 9.667 -9.745 0.532 1.00 93.25 188 PRO A CA 1
ATOM 1439 C C . PRO A 1 188 ? 9.211 -10.228 -0.855 1.00 93.25 188 PRO A C 1
ATOM 1441 O O . PRO A 1 188 ? 9.946 -10.884 -1.593 1.00 93.25 188 PRO A O 1
ATOM 1444 N N . GLU A 1 189 ? 7.993 -9.848 -1.224 1.00 94.06 189 GLU A N 1
ATOM 1445 C CA . GLU A 1 189 ? 7.442 -9.912 -2.575 1.00 94.06 189 GLU A CA 1
ATOM 1446 C C . GLU A 1 189 ? 7.344 -8.479 -3.119 1.00 94.06 189 GLU A C 1
ATOM 1448 O O . GLU A 1 189 ? 6.632 -7.636 -2.573 1.00 94.06 189 GLU A O 1
ATOM 1453 N N . VAL A 1 190 ? 8.073 -8.192 -4.194 1.00 95.00 190 VAL A N 1
ATOM 1454 C CA . VAL A 1 190 ? 8.069 -6.914 -4.906 1.00 95.00 190 VAL A CA 1
ATOM 1455 C C . VAL A 1 190 ? 6.918 -6.917 -5.908 1.00 95.00 190 VAL A C 1
ATOM 1457 O O . VAL A 1 190 ? 6.963 -7.608 -6.927 1.00 95.00 190 VAL A O 1
ATOM 1460 N N . LEU A 1 191 ? 5.879 -6.139 -5.621 1.00 94.50 191 LEU A N 1
ATOM 1461 C CA . LEU A 1 191 ? 4.722 -5.953 -6.487 1.00 94.50 191 LEU A CA 1
ATOM 1462 C C . LEU A 1 191 ? 4.921 -4.687 -7.323 1.00 94.50 191 LEU A C 1
ATOM 1464 O O . LEU A 1 191 ? 4.913 -3.576 -6.793 1.00 94.50 191 LEU A O 1
ATOM 1468 N N . VAL A 1 192 ? 5.072 -4.845 -8.634 1.00 94.94 192 VAL A N 1
ATOM 1469 C CA . VAL A 1 192 ? 5.195 -3.727 -9.571 1.00 94.94 192 VAL A CA 1
ATOM 1470 C C . VAL A 1 192 ? 3.823 -3.390 -10.134 1.00 94.94 192 VAL A C 1
ATOM 1472 O O . VAL A 1 192 ? 3.219 -4.154 -10.895 1.00 94.94 192 VAL A O 1
ATOM 1475 N N . ILE A 1 193 ? 3.329 -2.224 -9.748 1.00 94.06 193 ILE A N 1
ATOM 1476 C CA . ILE A 1 193 ? 1.994 -1.747 -10.075 1.00 94.06 193 ILE A CA 1
ATOM 1477 C C . ILE A 1 193 ? 2.072 -0.846 -11.298 1.00 94.06 193 ILE A C 1
ATOM 1479 O O . ILE A 1 193 ? 2.801 0.141 -11.277 1.00 94.06 193 ILE A O 1
ATOM 1483 N N . ARG A 1 194 ? 1.284 -1.138 -12.333 1.00 92.81 194 ARG A N 1
ATOM 1484 C CA . ARG A 1 194 ? 1.059 -0.230 -13.469 1.00 92.81 194 ARG A CA 1
ATOM 1485 C C . ARG A 1 194 ? -0.423 0.051 -13.661 1.00 92.81 194 ARG A C 1
ATOM 1487 O O . ARG A 1 194 ? -1.268 -0.733 -13.228 1.00 92.81 194 ARG A O 1
ATOM 1494 N N . SER A 1 195 ? -0.748 1.129 -14.366 1.00 90.50 195 SER A N 1
ATOM 1495 C CA . SER A 1 195 ? -2.118 1.320 -14.853 1.00 90.50 195 SER A CA 1
ATOM 1496 C C . SER A 1 195 ? -2.466 0.264 -15.905 1.00 90.50 195 SER A C 1
ATOM 1498 O O . SER A 1 195 ? -1.693 0.024 -16.828 1.00 90.50 195 SER A O 1
ATOM 1500 N N . SER A 1 196 ? -3.645 -0.340 -15.786 1.00 88.94 196 SER A N 1
ATOM 1501 C CA . SER A 1 196 ? -4.251 -1.227 -16.796 1.00 88.94 196 SER A CA 1
ATOM 1502 C C . SER A 1 196 ? -4.462 -0.526 -18.137 1.00 88.94 196 SER A C 1
ATOM 1504 O O . SER A 1 196 ? -4.426 -1.157 -19.182 1.00 88.94 196 SER A O 1
ATOM 1506 N N . GLN A 1 197 ? -4.598 0.801 -18.122 1.00 87.75 197 GLN A N 1
ATOM 1507 C CA . GLN A 1 197 ? -4.709 1.622 -19.328 1.00 87.75 197 GLN A CA 1
ATOM 1508 C C . GLN A 1 197 ? -3.353 2.178 -19.796 1.00 87.75 197 GLN A C 1
ATOM 1510 O O . GLN A 1 197 ? -3.314 3.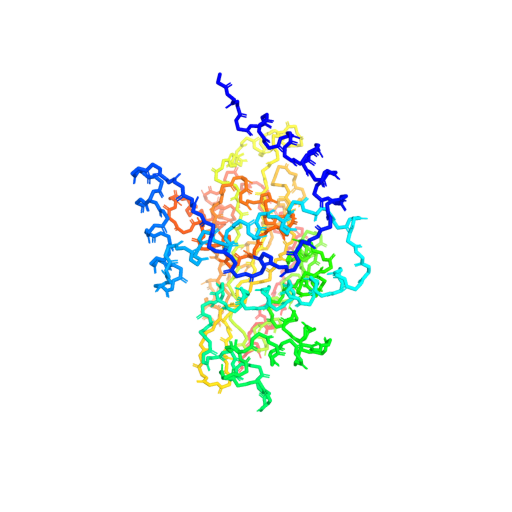016 -20.696 1.00 87.75 197 GLN A O 1
ATOM 1515 N N . ALA A 1 198 ? -2.238 1.782 -19.168 1.00 86.69 198 ALA A N 1
ATOM 1516 C CA . ALA A 1 198 ? -0.923 2.262 -19.571 1.00 86.69 198 ALA A CA 1
ATOM 1517 C C . ALA A 1 198 ? -0.461 1.592 -20.869 1.00 86.69 198 ALA A C 1
ATOM 1519 O O . ALA A 1 198 ? -0.223 0.385 -20.918 1.00 86.69 198 ALA A O 1
ATOM 1520 N N . ASP A 1 199 ? -0.242 2.419 -21.885 1.00 88.06 199 ASP A N 1
ATOM 1521 C CA . ASP A 1 199 ? 0.428 2.042 -23.124 1.00 88.06 199 ASP A CA 1
ATOM 1522 C C . ASP A 1 199 ? 1.913 2.421 -23.029 1.00 88.06 199 ASP A C 1
ATOM 1524 O O . ASP A 1 199 ? 2.297 3.579 -23.223 1.00 88.06 199 ASP A O 1
ATOM 1528 N N . PHE A 1 200 ? 2.752 1.442 -22.679 1.00 89.44 200 PHE A N 1
ATOM 1529 C CA . PHE A 1 200 ? 4.191 1.662 -22.522 1.00 89.44 200 PHE A CA 1
ATOM 1530 C C . PHE A 1 200 ? 4.900 1.910 -23.855 1.00 89.44 200 PHE A C 1
ATOM 1532 O O . PHE A 1 200 ? 5.858 2.676 -23.876 1.00 89.44 200 PHE A O 1
ATOM 1539 N N . GLN A 1 201 ? 4.405 1.364 -24.970 1.00 87.38 201 GLN A N 1
ATOM 1540 C CA . GLN A 1 201 ? 4.985 1.628 -26.291 1.00 87.38 201 GLN A CA 1
ATOM 1541 C C . GLN A 1 201 ? 4.789 3.092 -26.678 1.00 87.38 201 GLN A C 1
ATOM 1543 O O . GLN A 1 201 ? 5.734 3.775 -27.079 1.00 87.38 201 GLN A O 1
ATOM 1548 N N . ARG A 1 202 ? 3.571 3.612 -26.493 1.00 88.69 202 ARG A N 1
ATOM 1549 C CA . ARG A 1 202 ? 3.279 5.030 -26.710 1.00 88.69 202 ARG A CA 1
ATOM 1550 C C . ARG A 1 202 ? 4.039 5.924 -25.734 1.00 88.69 202 ARG A C 1
ATOM 1552 O O . ARG A 1 202 ? 4.521 6.982 -26.137 1.00 88.69 202 ARG A O 1
ATOM 1559 N N . ALA A 1 203 ? 4.151 5.514 -24.470 1.00 89.38 203 ALA A N 1
ATOM 1560 C CA . ALA A 1 203 ? 4.928 6.226 -23.457 1.00 89.38 203 ALA A CA 1
ATOM 1561 C C . ALA A 1 203 ? 6.416 6.312 -23.831 1.00 89.38 203 ALA A C 1
ATOM 1563 O O . ALA A 1 203 ? 7.023 7.369 -23.675 1.00 89.38 203 ALA A O 1
ATOM 1564 N N . TYR A 1 204 ? 6.983 5.224 -24.354 1.00 88.00 204 TYR A N 1
ATOM 1565 C CA . TYR A 1 204 ? 8.360 5.155 -24.825 1.00 88.00 204 TYR A CA 1
ATOM 1566 C C . TYR A 1 204 ? 8.586 6.057 -26.044 1.00 88.00 204 TYR A C 1
ATOM 1568 O O . TYR A 1 204 ? 9.441 6.939 -26.004 1.00 88.00 204 TYR A O 1
ATOM 1576 N N . ALA A 1 205 ? 7.763 5.909 -27.087 1.00 87.94 205 ALA A N 1
ATOM 1577 C CA . ALA A 1 205 ? 7.902 6.661 -28.334 1.00 87.94 205 ALA A CA 1
ATOM 1578 C C . ALA A 1 205 ? 7.664 8.173 -28.167 1.00 87.94 205 ALA A C 1
ATOM 1580 O O . ALA A 1 205 ? 8.310 8.982 -28.829 1.00 87.94 205 ALA A O 1
ATOM 1581 N N . GLY A 1 206 ? 6.725 8.566 -27.299 1.00 85.25 206 GLY A N 1
ATOM 1582 C CA . GLY A 1 206 ? 6.383 9.974 -27.073 1.00 85.25 206 GLY A CA 1
ATOM 1583 C C . GLY A 1 206 ? 7.172 10.658 -25.951 1.00 85.25 206 GLY A C 1
ATOM 1584 O O . GLY A 1 206 ? 7.122 11.886 -25.843 1.00 85.25 206 GLY A O 1
ATOM 1585 N N . GLY A 1 207 ? 7.879 9.906 -25.103 1.00 87.38 207 GLY A N 1
ATOM 1586 C CA . GLY A 1 207 ? 8.638 10.447 -23.973 1.00 87.38 207 GLY A CA 1
ATOM 1587 C C . GLY A 1 207 ? 7.808 11.389 -23.090 1.00 87.38 207 GLY A C 1
ATOM 1588 O O . GLY A 1 207 ? 6.643 11.128 -22.782 1.00 87.38 207 GLY A O 1
ATOM 1589 N N . ASP A 1 208 ? 8.368 12.544 -22.723 1.00 86.50 208 ASP A N 1
ATOM 1590 C CA . ASP A 1 208 ? 7.690 13.545 -21.880 1.00 86.50 208 ASP A CA 1
ATOM 1591 C C . ASP A 1 208 ? 6.425 14.165 -22.522 1.00 86.50 208 ASP A C 1
ATOM 1593 O O . ASP A 1 208 ? 5.651 14.820 -21.824 1.00 86.50 208 ASP A O 1
ATOM 1597 N N . THR A 1 209 ? 6.181 13.952 -23.823 1.00 86.19 209 THR A N 1
ATOM 1598 C CA . THR A 1 209 ? 4.971 14.438 -24.519 1.00 86.19 209 THR A CA 1
ATOM 1599 C C . THR A 1 209 ? 3.804 13.446 -24.492 1.00 86.19 209 THR A C 1
ATOM 1601 O O . THR A 1 209 ? 2.668 13.818 -24.791 1.00 86.19 209 THR A O 1
ATOM 1604 N N . ALA A 1 210 ? 4.056 12.187 -24.120 1.00 86.50 210 ALA A N 1
ATOM 1605 C CA . ALA A 1 210 ? 3.018 11.174 -23.962 1.00 86.50 210 ALA A CA 1
ATOM 1606 C C . ALA A 1 210 ? 2.261 11.328 -22.625 1.00 86.50 210 ALA A C 1
ATOM 1608 O O . ALA A 1 210 ? 2.793 11.895 -21.664 1.00 86.50 210 ALA A O 1
ATOM 1609 N N . PRO A 1 211 ? 1.026 10.792 -22.520 1.00 85.00 211 PRO A N 1
ATOM 1610 C CA . PRO A 1 211 ? 0.333 10.674 -21.241 1.00 85.00 211 PRO A CA 1
ATOM 1611 C C . PRO A 1 211 ? 1.178 9.930 -20.202 1.00 85.00 211 PRO A C 1
ATOM 1613 O O . PRO A 1 211 ? 1.921 9.005 -20.534 1.00 85.00 211 PRO A O 1
ATOM 1616 N N . TRP A 1 212 ? 1.045 10.320 -18.934 1.00 85.69 212 TRP A N 1
ATOM 1617 C CA . TRP A 1 212 ? 1.808 9.712 -17.847 1.00 85.69 212 TRP A CA 1
ATOM 1618 C C . TRP A 1 212 ? 1.408 8.250 -17.659 1.00 85.69 212 TRP A C 1
ATOM 1620 O O . TRP A 1 212 ? 0.271 7.937 -17.309 1.00 85.69 212 TRP A O 1
ATOM 1630 N N . ALA A 1 213 ? 2.373 7.362 -17.868 1.00 90.06 213 ALA A N 1
ATOM 1631 C CA . ALA A 1 213 ? 2.247 5.946 -17.573 1.00 90.06 213 ALA A CA 1
ATOM 1632 C C . ALA A 1 213 ? 2.823 5.687 -16.175 1.00 90.06 213 ALA A C 1
ATOM 1634 O O . ALA A 1 213 ? 4.024 5.475 -16.027 1.00 90.06 213 ALA A O 1
ATOM 1635 N N . ASP A 1 214 ? 1.975 5.780 -15.149 1.00 90.56 214 ASP A N 1
ATOM 1636 C CA . ASP A 1 214 ? 2.371 5.573 -13.752 1.00 90.56 214 ASP A CA 1
ATOM 1637 C C . ASP A 1 214 ? 2.806 4.121 -13.501 1.00 90.56 214 ASP A C 1
ATOM 1639 O O . ASP A 1 214 ? 2.074 3.176 -13.820 1.00 90.56 214 ASP A O 1
ATOM 1643 N N . VAL A 1 215 ? 3.973 3.969 -12.869 1.00 92.75 215 VAL A N 1
ATOM 1644 C CA . VAL A 1 215 ? 4.495 2.702 -12.355 1.00 92.75 215 VAL A CA 1
ATOM 1645 C C . VAL A 1 215 ? 5.014 2.903 -10.939 1.00 92.75 215 VAL A C 1
ATOM 1647 O O . VAL A 1 215 ? 5.782 3.826 -10.673 1.00 92.75 215 VAL A O 1
ATOM 1650 N N . GLY A 1 216 ? 4.590 2.043 -10.022 1.00 92.69 216 GLY A N 1
ATOM 1651 C CA . GLY A 1 216 ? 5.001 2.090 -8.623 1.00 92.69 216 GLY A CA 1
ATOM 1652 C C . GLY A 1 216 ? 5.342 0.721 -8.072 1.00 92.69 216 GLY A C 1
ATOM 1653 O O . GLY A 1 216 ? 5.075 -0.306 -8.697 1.00 92.69 216 GLY A O 1
ATOM 1654 N N . ILE A 1 217 ? 5.945 0.717 -6.889 1.00 94.25 217 ILE A N 1
ATOM 1655 C CA . ILE A 1 217 ? 6.362 -0.502 -6.201 1.00 94.25 217 ILE A CA 1
ATOM 1656 C C . ILE A 1 217 ? 5.633 -0.596 -4.863 1.00 94.25 217 ILE A C 1
ATOM 1658 O O . ILE A 1 217 ? 5.523 0.381 -4.126 1.00 94.25 217 ILE A O 1
ATOM 1662 N N . ILE A 1 218 ? 5.138 -1.789 -4.549 1.00 94.62 218 ILE A N 1
ATOM 1663 C CA . ILE A 1 218 ? 4.644 -2.143 -3.221 1.00 94.62 218 ILE A CA 1
ATOM 1664 C C . ILE A 1 218 ? 5.409 -3.381 -2.771 1.00 94.62 218 ILE A C 1
ATOM 1666 O O . ILE A 1 218 ? 5.438 -4.382 -3.484 1.00 94.62 218 ILE A O 1
ATOM 1670 N N . ILE A 1 219 ? 6.009 -3.335 -1.588 1.00 94.88 219 ILE A N 1
ATOM 1671 C CA . ILE A 1 219 ? 6.668 -4.494 -0.994 1.00 94.88 219 ILE A CA 1
ATOM 1672 C C . ILE A 1 219 ? 5.687 -5.179 -0.058 1.00 94.88 219 ILE A C 1
ATOM 1674 O O . ILE A 1 219 ? 5.250 -4.597 0.933 1.00 94.88 219 ILE A O 1
ATOM 1678 N N . ARG A 1 220 ? 5.343 -6.428 -0.356 1.00 95.25 220 ARG A N 1
ATOM 1679 C CA . ARG A 1 220 ? 4.574 -7.283 0.544 1.00 95.25 220 ARG A CA 1
ATOM 1680 C C . ARG A 1 220 ? 5.535 -8.151 1.346 1.00 95.25 220 ARG A C 1
ATOM 1682 O O . ARG A 1 220 ? 6.406 -8.793 0.778 1.00 95.25 220 ARG A O 1
ATOM 1689 N N . THR A 1 221 ? 5.369 -8.201 2.660 1.00 94.56 221 THR A N 1
ATOM 1690 C CA . THR A 1 221 ? 6.112 -9.115 3.541 1.00 94.56 221 THR A CA 1
ATOM 1691 C C . THR A 1 221 ? 5.130 -9.937 4.356 1.00 94.56 221 THR A C 1
ATOM 1693 O O . THR A 1 221 ? 4.138 -9.398 4.841 1.00 94.56 221 THR A O 1
ATOM 1696 N N . GLU A 1 222 ? 5.386 -11.233 4.508 1.00 92.00 222 GLU A N 1
ATOM 1697 C CA . GLU A 1 222 ? 4.630 -12.061 5.451 1.00 92.00 222 GLU A CA 1
ATOM 1698 C C . GLU A 1 222 ? 5.207 -11.907 6.857 1.00 92.00 222 GLU A C 1
ATOM 1700 O O . GLU A 1 222 ? 6.426 -11.892 7.048 1.00 92.00 222 GLU A O 1
ATOM 1705 N N . ARG A 1 223 ? 4.318 -11.783 7.839 1.00 89.88 223 ARG A N 1
ATOM 1706 C CA . ARG A 1 223 ? 4.641 -11.722 9.261 1.00 89.88 223 ARG A CA 1
ATOM 1707 C C . ARG A 1 223 ? 3.769 -12.697 10.025 1.00 89.88 223 ARG A C 1
ATOM 1709 O O . ARG A 1 223 ? 2.666 -13.021 9.600 1.00 89.88 223 ARG A O 1
ATOM 1716 N N . GLU A 1 224 ? 4.253 -13.106 11.184 1.00 86.81 224 GLU A N 1
ATOM 1717 C CA . GLU A 1 224 ? 3.553 -14.023 12.072 1.00 86.81 224 GLU A CA 1
ATOM 1718 C C . GLU A 1 224 ? 3.213 -13.303 13.382 1.00 86.81 224 GLU A C 1
ATOM 1720 O O . GLU A 1 224 ? 3.999 -12.501 13.897 1.00 86.81 224 GLU A O 1
ATOM 1725 N N . THR A 1 225 ? 2.007 -13.518 13.903 1.00 80.94 225 THR A N 1
ATOM 1726 C CA . THR A 1 225 ? 1.641 -13.057 15.246 1.00 80.94 225 THR A CA 1
ATOM 1727 C C . THR A 1 225 ? 2.301 -13.946 16.308 1.00 80.94 225 THR A C 1
ATOM 1729 O O . THR A 1 225 ? 2.662 -15.084 16.013 1.00 80.94 225 THR A O 1
ATOM 1732 N N . PRO A 1 226 ? 2.390 -13.513 17.580 1.00 79.50 226 PRO A N 1
ATOM 1733 C CA . PRO A 1 226 ? 2.866 -14.385 18.661 1.00 79.50 226 PRO A CA 1
ATOM 1734 C C . PRO A 1 226 ? 2.070 -15.694 18.827 1.00 79.50 226 PRO A C 1
ATOM 1736 O O . PRO A 1 226 ? 2.581 -16.654 19.393 1.00 79.50 226 PRO A O 1
ATOM 1739 N N . ALA A 1 227 ? 0.825 -15.737 18.341 1.00 76.56 227 ALA A N 1
ATOM 1740 C CA . ALA A 1 227 ? -0.026 -16.929 18.332 1.00 76.56 227 ALA A CA 1
ATOM 1741 C C . ALA A 1 227 ? 0.116 -17.791 17.062 1.00 76.56 227 ALA A C 1
ATOM 1743 O O . ALA A 1 227 ? -0.674 -18.712 16.865 1.00 76.56 227 ALA A O 1
ATOM 1744 N N . GLY A 1 228 ? 1.086 -17.499 16.195 1.00 82.88 228 GLY A N 1
ATOM 1745 C CA . GLY A 1 228 ? 1.385 -18.301 15.011 1.00 82.88 228 GLY A CA 1
ATOM 1746 C C . GLY A 1 228 ? 0.506 -18.016 13.789 1.00 82.88 228 GLY A C 1
ATOM 1747 O O . GLY A 1 228 ? 0.338 -18.866 12.916 1.00 82.88 228 GLY A O 1
ATOM 1748 N N . ILE A 1 229 ? -0.143 -16.848 13.739 1.00 82.38 229 ILE A N 1
ATOM 1749 C CA . ILE A 1 229 ? -1.045 -16.489 12.636 1.00 82.38 229 ILE A CA 1
ATOM 1750 C C . ILE A 1 229 ? -0.294 -15.633 11.626 1.00 82.38 229 ILE A C 1
ATOM 1752 O O . ILE A 1 229 ? 0.240 -14.583 11.977 1.00 82.38 229 ILE A O 1
ATOM 1756 N N . ASN A 1 230 ? -0.319 -16.041 10.361 1.00 88.81 230 ASN A N 1
ATOM 1757 C CA . ASN A 1 230 ? 0.306 -15.283 9.286 1.00 88.81 230 ASN A CA 1
ATOM 1758 C C . ASN A 1 230 ? -0.585 -14.130 8.812 1.00 88.81 230 ASN A C 1
ATOM 1760 O O . ASN A 1 230 ? -1.787 -14.299 8.607 1.00 88.81 230 ASN A O 1
ATOM 1764 N N . TYR A 1 231 ? 0.021 -12.967 8.602 1.00 91.12 231 TYR A N 1
ATOM 1765 C CA . TYR A 1 231 ? -0.593 -11.799 7.983 1.00 91.12 231 TYR A CA 1
ATOM 1766 C C . TYR A 1 231 ? 0.443 -11.066 7.131 1.00 91.12 231 TYR A C 1
ATOM 1768 O O . TYR A 1 231 ? 1.624 -11.008 7.469 1.00 91.12 231 TYR A O 1
ATOM 1776 N N . SER A 1 232 ? -0.006 -10.460 6.036 1.00 93.56 232 SER A N 1
ATOM 1777 C CA . SER A 1 232 ? 0.891 -9.711 5.157 1.00 93.56 232 SER A CA 1
ATOM 1778 C C . SER A 1 232 ? 0.905 -8.230 5.515 1.00 93.56 232 SER A C 1
ATOM 1780 O O . SER A 1 232 ? -0.151 -7.651 5.755 1.00 93.56 232 SER A O 1
ATOM 1782 N N . VAL A 1 233 ? 2.070 -7.593 5.477 1.00 94.25 233 VAL A N 1
ATOM 1783 C CA . VAL A 1 233 ? 2.250 -6.138 5.589 1.00 94.25 233 VAL A CA 1
ATOM 1784 C C . VAL A 1 233 ? 2.692 -5.585 4.240 1.00 94.25 233 VAL A C 1
ATOM 1786 O O . VAL A 1 233 ? 3.422 -6.257 3.512 1.00 94.25 233 VAL A O 1
ATOM 1789 N N . TYR A 1 234 ? 2.244 -4.375 3.909 1.00 94.38 234 TYR A N 1
ATOM 1790 C CA . TYR A 1 234 ? 2.482 -3.745 2.616 1.00 94.38 234 TYR A CA 1
ATOM 1791 C C . TYR A 1 234 ? 3.170 -2.398 2.815 1.00 94.38 234 TYR A C 1
ATOM 1793 O O . TYR A 1 234 ? 2.597 -1.494 3.413 1.00 94.38 234 TYR A O 1
ATOM 1801 N N . GLU A 1 235 ? 4.381 -2.265 2.290 1.00 93.00 235 GLU A N 1
ATOM 1802 C CA . GLU A 1 235 ? 5.137 -1.017 2.276 1.00 93.00 235 GLU A CA 1
ATOM 1803 C C . GLU A 1 235 ? 5.023 -0.379 0.891 1.00 93.00 235 GLU A C 1
ATOM 1805 O O . GLU A 1 235 ? 5.327 -1.009 -0.123 1.00 93.00 235 GLU A O 1
ATOM 1810 N N . MET A 1 236 ? 4.546 0.863 0.840 1.00 92.00 236 MET A N 1
ATOM 1811 C CA . MET A 1 236 ? 4.385 1.598 -0.411 1.00 92.00 236 MET A CA 1
ATOM 1812 C C . MET A 1 236 ? 5.663 2.363 -0.746 1.00 92.00 236 MET A C 1
ATOM 1814 O O . MET A 1 236 ? 6.138 3.162 0.052 1.00 92.00 236 MET A O 1
ATOM 1818 N N . TRP A 1 237 ? 6.204 2.144 -1.938 1.00 92.81 237 TRP A N 1
ATOM 1819 C CA . TRP A 1 237 ? 7.325 2.917 -2.465 1.00 92.81 237 TRP A CA 1
ATOM 1820 C C . TRP A 1 237 ? 6.841 3.935 -3.504 1.00 92.81 237 TRP A C 1
ATOM 1822 O O . TRP A 1 237 ? 5.656 3.986 -3.850 1.00 92.81 237 TRP A O 1
ATOM 1832 N N . ASP A 1 238 ? 7.769 4.745 -4.012 1.00 88.75 238 ASP A N 1
ATOM 1833 C CA . ASP A 1 238 ? 7.461 5.808 -4.967 1.00 88.75 238 ASP A CA 1
ATOM 1834 C C . ASP A 1 238 ? 6.720 5.297 -6.221 1.00 88.75 238 ASP A C 1
ATOM 1836 O O . ASP A 1 238 ? 6.997 4.217 -6.758 1.00 88.75 238 ASP A O 1
ATOM 1840 N N . PHE A 1 239 ? 5.806 6.129 -6.723 1.00 91.00 239 PHE A N 1
ATOM 1841 C CA . PHE A 1 239 ? 5.197 5.999 -8.046 1.00 91.00 239 PHE A CA 1
ATOM 1842 C C . PHE A 1 239 ? 5.810 7.038 -8.973 1.00 91.00 239 PHE A C 1
ATOM 1844 O O . PHE A 1 239 ? 5.742 8.234 -8.697 1.00 91.00 239 PHE A O 1
ATOM 1851 N N . GLU A 1 240 ? 6.349 6.586 -10.096 1.00 91.38 240 GLU A N 1
ATOM 1852 C CA . GLU A 1 240 ? 6.974 7.448 -11.090 1.00 91.38 240 GLU A CA 1
ATOM 1853 C C . GLU A 1 240 ? 6.445 7.147 -12.487 1.00 91.38 240 GLU A C 1
ATOM 1855 O O . GLU A 1 240 ? 5.741 6.170 -12.742 1.00 91.38 240 GLU A O 1
ATOM 1860 N N . ARG A 1 241 ? 6.801 8.024 -13.417 1.00 90.06 241 ARG A N 1
ATOM 1861 C CA . ARG A 1 241 ? 6.310 7.993 -14.789 1.00 90.06 241 ARG A CA 1
ATOM 1862 C C . ARG A 1 241 ? 7.250 7.187 -15.698 1.00 90.06 241 ARG A C 1
ATOM 1864 O O . ARG A 1 241 ? 8.427 7.525 -15.839 1.00 90.06 241 ARG A O 1
ATOM 1871 N N . TRP A 1 242 ? 6.734 6.137 -16.340 1.00 91.69 242 TRP A N 1
ATOM 1872 C CA . TRP A 1 242 ? 7.491 5.265 -17.256 1.00 91.69 242 TRP A CA 1
ATOM 1873 C C . TRP A 1 242 ? 7.987 5.996 -18.504 1.00 91.69 242 TRP A C 1
ATOM 1875 O O . TRP A 1 242 ? 9.034 5.665 -19.054 1.00 91.69 242 TRP A O 1
ATOM 1885 N N . ASN A 1 243 ? 7.254 7.014 -18.958 1.00 92.00 243 ASN A N 1
ATOM 1886 C CA . ASN A 1 243 ? 7.602 7.785 -20.149 1.00 92.00 243 ASN A CA 1
ATOM 1887 C C . ASN A 1 243 ? 8.888 8.616 -19.972 1.00 92.00 243 ASN A C 1
ATOM 1889 O O . ASN A 1 243 ? 9.538 8.957 -20.959 1.00 92.00 243 ASN A O 1
ATOM 1893 N N . TYR A 1 244 ? 9.306 8.891 -18.733 1.00 91.81 244 TYR A N 1
ATOM 1894 C CA . TYR A 1 244 ? 10.568 9.573 -18.472 1.00 91.81 244 TYR A CA 1
ATOM 1895 C C . TYR A 1 244 ? 11.737 8.588 -18.441 1.00 91.81 244 TYR A C 1
ATOM 1897 O O . TYR A 1 244 ? 11.860 7.774 -17.524 1.00 91.81 244 TYR A O 1
ATOM 1905 N N . GLU A 1 245 ? 12.628 8.723 -19.424 1.00 90.00 245 GLU A N 1
ATOM 1906 C CA . GLU A 1 245 ? 13.767 7.830 -19.679 1.00 90.00 245 GLU A CA 1
ATOM 1907 C C . GLU A 1 245 ? 14.564 7.489 -18.416 1.00 90.00 245 GLU A C 1
ATOM 1909 O O . GLU A 1 245 ? 14.787 6.320 -18.112 1.00 90.00 245 GLU A O 1
ATOM 1914 N N . LYS A 1 246 ? 14.930 8.494 -17.608 1.00 89.44 246 LYS A N 1
ATOM 1915 C CA . LYS A 1 246 ? 15.726 8.230 -16.402 1.00 89.44 246 LYS A CA 1
ATOM 1916 C C . LYS A 1 246 ? 14.963 7.369 -15.399 1.00 89.44 246 LYS A C 1
ATOM 1918 O O . LYS A 1 246 ? 15.551 6.428 -14.881 1.00 89.44 246 LYS A O 1
ATOM 1923 N N . CYS A 1 247 ? 13.686 7.659 -15.126 1.00 90.88 247 CYS A N 1
ATOM 1924 C CA . CYS A 1 247 ? 12.881 6.834 -14.214 1.00 90.88 247 CYS A CA 1
ATOM 1925 C C . CYS A 1 247 ? 12.804 5.391 -14.722 1.00 90.88 247 CYS A C 1
ATOM 1927 O O . CYS A 1 247 ? 13.083 4.464 -13.965 1.00 90.88 247 CYS A O 1
ATOM 1929 N N . ARG A 1 248 ? 12.534 5.204 -16.018 1.00 91.00 248 ARG A N 1
ATOM 1930 C CA . ARG A 1 248 ? 12.513 3.882 -16.651 1.00 91.00 248 ARG A CA 1
ATOM 1931 C C . ARG A 1 248 ? 13.842 3.138 -16.497 1.00 91.00 248 ARG A C 1
ATOM 1933 O O . ARG A 1 248 ? 13.830 1.967 -16.136 1.00 91.00 248 ARG A O 1
ATOM 1940 N N . HIS A 1 249 ? 14.983 3.806 -16.671 1.00 90.19 249 HIS A N 1
ATOM 1941 C CA . HIS A 1 249 ? 16.304 3.196 -16.476 1.00 90.19 249 HIS A CA 1
ATOM 1942 C C . HIS A 1 249 ? 16.548 2.720 -15.035 1.00 90.19 249 HIS A C 1
ATOM 1944 O O . HIS A 1 249 ? 16.988 1.588 -14.845 1.00 90.19 249 HIS A O 1
ATOM 1950 N N . TYR A 1 250 ? 16.236 3.537 -14.019 1.00 90.75 250 TYR A N 1
ATOM 1951 C CA . TYR A 1 250 ? 16.376 3.132 -12.607 1.00 90.75 250 TYR A CA 1
ATOM 1952 C C . TYR A 1 250 ? 15.477 1.937 -12.261 1.00 90.75 250 TYR A C 1
ATOM 1954 O O . TYR A 1 250 ? 15.873 1.057 -11.494 1.00 90.75 250 TYR A O 1
ATOM 1962 N N . LEU A 1 251 ? 14.276 1.896 -12.841 1.00 90.94 251 LEU A N 1
ATOM 1963 C CA . LEU A 1 251 ? 13.310 0.831 -12.611 1.00 90.94 251 LEU A CA 1
ATOM 1964 C C . LEU A 1 251 ? 13.718 -0.476 -13.308 1.00 90.94 251 LEU A C 1
ATOM 1966 O O . LEU A 1 251 ? 13.727 -1.529 -12.675 1.00 90.94 251 LEU A O 1
ATOM 1970 N N . LYS A 1 252 ? 14.163 -0.402 -14.569 1.00 90.94 252 LYS A N 1
ATOM 1971 C CA . LYS A 1 252 ? 14.772 -1.532 -15.290 1.00 90.94 252 LYS A CA 1
ATOM 1972 C C . LYS A 1 252 ? 16.011 -2.061 -14.583 1.00 90.94 252 LYS A C 1
ATOM 1974 O O . LYS A 1 252 ? 16.213 -3.270 -14.542 1.00 90.94 252 LYS A O 1
ATOM 1979 N N . ALA A 1 253 ? 16.826 -1.180 -14.000 1.00 89.06 253 ALA A N 1
ATOM 1980 C CA . ALA A 1 253 ? 17.945 -1.612 -13.180 1.00 89.06 253 ALA A CA 1
ATOM 1981 C C . ALA A 1 253 ? 17.448 -2.457 -12.002 1.00 89.06 253 ALA A C 1
ATOM 1983 O O . ALA A 1 253 ? 17.958 -3.546 -11.796 1.00 89.06 253 ALA A O 1
ATOM 1984 N N . LEU A 1 254 ? 16.406 -2.043 -11.283 1.00 90.44 254 LEU A N 1
ATOM 1985 C CA . LEU A 1 254 ? 15.854 -2.868 -10.207 1.00 90.44 254 LEU A CA 1
ATOM 1986 C C . LEU A 1 254 ? 15.283 -4.207 -10.716 1.00 90.44 254 LEU A C 1
ATOM 1988 O O . LEU A 1 254 ? 15.556 -5.244 -10.114 1.00 90.44 254 LEU A O 1
ATOM 1992 N N . PHE A 1 255 ? 14.541 -4.207 -11.829 1.00 91.06 255 PHE A N 1
ATOM 1993 C CA . PHE A 1 255 ? 13.968 -5.431 -12.410 1.00 91.06 255 PHE A CA 1
ATOM 1994 C C . PHE A 1 255 ? 15.041 -6.421 -12.842 1.00 91.06 255 PHE A C 1
ATOM 1996 O O . PHE A 1 255 ? 14.937 -7.592 -12.509 1.00 91.06 255 PHE A O 1
ATOM 2003 N N . LEU A 1 256 ? 16.106 -5.958 -13.502 1.00 87.25 256 LEU A N 1
ATOM 2004 C CA . LEU A 1 256 ? 17.199 -6.828 -13.931 1.00 87.25 256 LEU A CA 1
ATOM 2005 C C . LEU A 1 256 ? 17.912 -7.487 -12.734 1.00 87.25 256 LEU A C 1
ATOM 2007 O O . LEU A 1 256 ? 18.384 -8.617 -12.840 1.00 87.25 256 LEU A O 1
ATOM 2011 N N . TRP A 1 257 ? 17.986 -6.810 -11.585 1.00 86.62 257 TRP A N 1
ATOM 2012 C CA . TRP A 1 257 ? 18.622 -7.369 -10.393 1.00 86.62 257 TRP A CA 1
ATOM 2013 C C . TRP A 1 257 ? 17.725 -8.428 -9.764 1.00 86.62 257 TRP A C 1
ATOM 2015 O O . TRP A 1 257 ? 18.203 -9.504 -9.412 1.00 86.62 257 TRP A O 1
ATOM 2025 N N . LEU A 1 258 ? 16.426 -8.130 -9.657 1.00 88.75 258 LEU A N 1
ATOM 2026 C CA . LEU A 1 258 ? 15.416 -9.057 -9.154 1.00 88.75 258 LEU A CA 1
ATOM 2027 C C . LEU A 1 258 ? 15.291 -10.296 -10.048 1.00 88.75 258 LEU A C 1
ATOM 2029 O O . LEU A 1 258 ? 15.262 -11.406 -9.523 1.00 88.75 258 LEU A O 1
ATOM 2033 N N . SER A 1 259 ? 15.286 -10.127 -11.372 1.00 84.69 259 SER A N 1
ATOM 2034 C CA . SER A 1 259 ? 15.176 -11.234 -12.323 1.00 84.69 259 SER A CA 1
ATOM 2035 C C . SER A 1 259 ? 16.410 -12.133 -12.280 1.00 84.69 259 SER A C 1
ATOM 2037 O O . SER A 1 259 ? 16.282 -13.343 -12.159 1.00 84.69 259 SER A O 1
ATOM 2039 N N . ARG A 1 260 ? 17.626 -11.579 -12.209 1.00 79.31 260 ARG A N 1
ATOM 2040 C CA . ARG A 1 260 ? 18.862 -12.382 -12.092 1.00 79.31 260 ARG A CA 1
ATOM 2041 C C . ARG A 1 260 ? 18.946 -13.241 -10.830 1.00 79.31 260 ARG A C 1
ATOM 2043 O O . ARG A 1 260 ? 19.711 -14.204 -10.803 1.00 79.31 260 ARG A O 1
ATOM 2050 N N . GLN A 1 261 ? 18.175 -12.947 -9.781 1.00 74.25 261 GLN A N 1
ATOM 2051 C CA . GLN A 1 261 ? 18.102 -13.842 -8.621 1.00 74.25 261 GLN A CA 1
ATOM 2052 C C . GLN A 1 261 ? 17.525 -15.208 -8.986 1.00 74.25 261 GLN A C 1
ATOM 2054 O O . GLN A 1 261 ? 17.887 -16.197 -8.347 1.00 74.25 261 GLN A O 1
ATOM 2059 N N . SER A 1 262 ? 16.659 -15.291 -10.004 1.00 67.62 262 SER A N 1
ATOM 2060 C CA . SER A 1 262 ? 16.127 -16.576 -10.450 1.00 67.62 262 SER A CA 1
ATOM 2061 C C . SER A 1 262 ? 17.182 -17.457 -11.114 1.00 67.62 262 SER A C 1
ATOM 2063 O O . SER A 1 262 ? 17.030 -18.677 -11.092 1.00 67.62 262 SER A O 1
ATOM 2065 N N . ASP A 1 263 ? 18.261 -16.872 -11.636 1.00 67.69 263 ASP A N 1
ATOM 2066 C CA . ASP A 1 263 ? 19.307 -17.597 -12.367 1.00 67.69 263 ASP A CA 1
ATOM 2067 C C . ASP A 1 263 ? 20.298 -18.308 -11.435 1.00 67.69 263 ASP A C 1
ATOM 2069 O O . ASP A 1 263 ? 21.020 -19.215 -11.851 1.00 67.69 263 ASP A O 1
ATOM 2073 N N . ASN A 1 264 ? 20.339 -17.922 -10.157 1.00 66.56 264 ASN A N 1
ATOM 2074 C CA . ASN A 1 264 ? 21.243 -18.501 -9.174 1.00 66.56 264 ASN A CA 1
ATOM 2075 C C . ASN A 1 264 ? 20.476 -19.358 -8.162 1.00 66.56 264 ASN A C 1
ATOM 2077 O O . ASN A 1 264 ? 19.697 -18.849 -7.357 1.00 66.56 264 ASN A O 1
ATOM 2081 N N . VAL A 1 265 ? 20.759 -20.662 -8.152 1.00 65.25 265 VAL A N 1
ATOM 2082 C CA . VAL A 1 265 ? 20.102 -21.657 -7.284 1.00 65.25 265 VAL A CA 1
ATOM 2083 C C . VAL A 1 265 ? 20.144 -21.266 -5.800 1.00 65.25 265 VAL A C 1
ATOM 2085 O O . VAL A 1 265 ? 19.186 -21.514 -5.074 1.00 65.25 265 VAL A O 1
ATOM 2088 N N . SER A 1 266 ? 21.211 -20.603 -5.347 1.00 64.31 266 SER A N 1
ATOM 2089 C CA . SER A 1 266 ? 21.362 -20.177 -3.950 1.00 64.31 266 SER A CA 1
ATOM 2090 C C . SER A 1 266 ? 20.408 -19.043 -3.551 1.00 64.31 266 SER A C 1
ATOM 2092 O O . SER A 1 266 ? 20.118 -18.881 -2.362 1.00 64.31 266 SER A O 1
ATOM 2094 N N . PHE A 1 267 ? 19.909 -18.269 -4.521 1.00 66.75 267 PHE A N 1
ATOM 2095 C CA . PHE A 1 267 ? 19.065 -17.077 -4.326 1.00 66.75 267 PHE A CA 1
ATOM 2096 C C . PHE A 1 267 ? 17.665 -17.208 -4.912 1.00 66.75 267 PHE A C 1
ATOM 2098 O O . PHE A 1 267 ? 16.808 -16.368 -4.626 1.00 66.75 267 PHE A O 1
ATOM 2105 N N . HIS A 1 268 ? 17.430 -18.266 -5.685 1.00 66.38 268 HIS A N 1
ATOM 2106 C CA . HIS A 1 268 ? 16.194 -18.486 -6.408 1.00 66.38 268 HIS A CA 1
ATOM 2107 C C . HIS A 1 268 ? 14.975 -18.383 -5.484 1.00 66.38 268 HIS A C 1
ATOM 2109 O O . HIS A 1 268 ? 14.854 -19.095 -4.485 1.00 66.38 268 HIS A O 1
ATOM 2115 N N . GLY A 1 269 ? 14.067 -17.464 -5.819 1.00 67.31 269 GLY A N 1
ATOM 2116 C CA . GLY A 1 269 ? 12.797 -17.284 -5.118 1.00 67.31 269 GLY A CA 1
ATOM 2117 C C . GLY A 1 269 ? 12.888 -16.674 -3.715 1.00 67.31 269 GLY A C 1
ATOM 2118 O O . GLY A 1 269 ? 11.872 -16.668 -3.018 1.00 67.31 269 GLY A O 1
ATOM 2119 N N . ARG A 1 270 ? 14.053 -16.155 -3.284 1.00 81.00 270 ARG A N 1
ATOM 2120 C CA . ARG A 1 270 ? 14.181 -15.463 -1.984 1.00 81.00 270 ARG A CA 1
ATOM 2121 C C . ARG A 1 270 ? 13.418 -14.141 -1.958 1.00 81.00 270 ARG A C 1
ATOM 2123 O O . ARG A 1 270 ? 12.768 -13.844 -0.958 1.00 81.00 270 ARG A O 1
ATOM 2130 N N . ILE A 1 271 ? 13.484 -13.385 -3.053 1.00 89.19 271 ILE A N 1
ATOM 2131 C CA . ILE A 1 271 ? 12.665 -12.198 -3.305 1.00 89.19 271 ILE A CA 1
ATOM 2132 C C . ILE A 1 271 ? 11.836 -12.499 -4.544 1.00 89.19 271 ILE A C 1
ATOM 2134 O O . ILE A 1 271 ? 12.377 -12.897 -5.573 1.00 89.19 271 ILE A O 1
ATOM 2138 N N . ARG A 1 272 ? 10.516 -12.344 -4.448 1.00 89.19 272 ARG A N 1
ATOM 2139 C CA . ARG A 1 272 ? 9.627 -12.571 -5.596 1.00 89.19 272 ARG A CA 1
ATOM 2140 C C . ARG A 1 272 ? 9.353 -11.261 -6.306 1.00 89.19 272 ARG A C 1
ATOM 2142 O O . ARG A 1 272 ? 9.083 -10.268 -5.643 1.00 89.19 272 ARG A O 1
ATOM 2149 N N . LEU A 1 273 ? 9.362 -11.277 -7.632 1.00 91.44 273 LEU A N 1
ATOM 2150 C CA . LEU A 1 273 ? 8.939 -10.160 -8.468 1.00 91.44 273 LEU A CA 1
ATOM 2151 C C . LEU A 1 273 ? 7.603 -10.516 -9.120 1.00 91.44 273 LEU A C 1
ATOM 2153 O O . LEU A 1 273 ? 7.468 -11.574 -9.727 1.00 91.44 273 LEU A O 1
ATOM 2157 N N . LEU A 1 274 ? 6.598 -9.659 -8.954 1.00 90.94 274 LEU A N 1
ATOM 2158 C CA . LEU A 1 274 ? 5.264 -9.853 -9.517 1.00 90.94 274 LEU A CA 1
ATOM 2159 C C . LEU A 1 274 ? 4.770 -8.544 -10.126 1.00 90.94 274 LEU A C 1
ATOM 2161 O O . LEU A 1 274 ? 4.829 -7.500 -9.481 1.00 90.94 274 LEU A O 1
ATOM 2165 N N . GLY A 1 275 ? 4.213 -8.591 -11.334 1.00 92.06 275 GLY A N 1
ATOM 2166 C CA . GLY A 1 275 ? 3.504 -7.449 -11.902 1.00 92.06 275 GLY A CA 1
ATOM 2167 C C . GLY A 1 275 ? 2.002 -7.501 -11.635 1.00 92.06 275 GLY A C 1
ATOM 2168 O O . GLY A 1 275 ? 1.360 -8.558 -11.620 1.00 92.06 275 GLY A O 1
ATOM 2169 N N . ARG A 1 276 ? 1.417 -6.323 -11.425 1.00 91.81 276 ARG A N 1
ATOM 2170 C CA . ARG A 1 276 ? -0.027 -6.116 -11.293 1.00 91.81 276 ARG A CA 1
ATOM 2171 C C . ARG A 1 276 ? -0.449 -4.892 -12.089 1.00 91.81 276 ARG A C 1
ATOM 2173 O O . ARG A 1 276 ? 0.140 -3.823 -11.935 1.00 91.81 276 ARG A O 1
ATOM 2180 N N . ALA A 1 277 ? -1.481 -5.033 -12.910 1.00 91.12 277 ALA A N 1
ATOM 2181 C CA . ALA A 1 277 ? -2.199 -3.881 -13.421 1.00 91.12 277 ALA A CA 1
ATOM 2182 C C . ALA A 1 277 ? -3.328 -3.484 -12.464 1.00 91.12 277 ALA A C 1
ATOM 2184 O O . ALA A 1 277 ? -3.949 -4.324 -11.813 1.00 91.12 277 ALA A O 1
ATOM 2185 N N . MET A 1 278 ? -3.595 -2.186 -12.376 1.00 91.44 278 MET A N 1
ATOM 2186 C CA . MET A 1 278 ? -4.691 -1.621 -11.594 1.00 91.44 278 MET A CA 1
ATOM 2187 C C . MET A 1 278 ? -5.457 -0.588 -12.412 1.00 91.44 278 MET A C 1
ATOM 2189 O O . MET A 1 278 ? -4.926 0.021 -13.339 1.00 91.44 278 MET A O 1
ATOM 2193 N N . GLU A 1 279 ? -6.722 -0.371 -12.074 1.00 90.88 279 GLU A N 1
ATOM 2194 C CA . GLU A 1 279 ? -7.500 0.724 -12.659 1.00 90.88 279 GLU A CA 1
ATOM 2195 C C . GLU A 1 279 ? -6.855 2.084 -12.325 1.00 90.88 279 GLU A C 1
ATOM 2197 O O . GLU A 1 279 ? -6.380 2.267 -11.197 1.00 90.88 279 GLU A O 1
ATOM 2202 N N . PRO A 1 280 ? -6.864 3.064 -13.249 1.00 90.50 280 PRO A N 1
ATOM 2203 C CA . PRO A 1 280 ? -6.255 4.375 -13.013 1.00 90.50 280 PRO A CA 1
ATOM 2204 C C . PRO A 1 280 ? -6.774 5.082 -11.752 1.00 90.50 280 PRO A C 1
ATOM 2206 O O . PRO A 1 280 ? -5.999 5.702 -11.025 1.00 90.50 280 PRO A O 1
ATOM 2209 N N . ASP A 1 281 ? -8.076 4.969 -11.463 1.00 91.75 281 ASP A N 1
ATOM 2210 C CA . ASP A 1 281 ? -8.679 5.555 -10.258 1.00 91.75 281 ASP A CA 1
ATOM 2211 C C . ASP A 1 281 ? -8.134 4.915 -8.973 1.00 91.75 281 ASP A C 1
ATOM 2213 O O . ASP A 1 281 ? -7.831 5.609 -8.002 1.00 91.75 281 ASP A O 1
ATOM 2217 N N . LEU A 1 282 ? -7.914 3.598 -8.990 1.00 91.75 282 LEU A N 1
ATOM 2218 C CA . LEU A 1 282 ? -7.359 2.875 -7.851 1.00 91.75 282 LEU A CA 1
ATOM 2219 C C . LEU A 1 282 ? -5.905 3.283 -7.587 1.00 91.75 282 LEU A C 1
ATOM 2221 O O . LEU A 1 282 ? -5.542 3.528 -6.438 1.00 91.75 282 LEU A O 1
ATOM 2225 N N . ILE A 1 283 ? -5.100 3.441 -8.645 1.00 92.00 283 ILE A N 1
ATOM 2226 C CA . ILE A 1 283 ? -3.728 3.966 -8.543 1.00 92.00 283 ILE A CA 1
ATOM 2227 C C . ILE A 1 283 ? -3.732 5.385 -7.986 1.00 92.00 283 ILE A C 1
ATOM 2229 O O . ILE A 1 283 ? -2.940 5.698 -7.101 1.00 92.00 283 ILE A O 1
ATOM 2233 N N . LYS A 1 284 ? -4.635 6.247 -8.465 1.00 92.25 284 LYS A N 1
ATOM 2234 C CA . LYS A 1 284 ? -4.763 7.616 -7.960 1.00 92.25 284 LYS A CA 1
ATOM 2235 C C . LYS A 1 284 ? -5.084 7.627 -6.465 1.00 92.25 284 LYS A C 1
ATOM 2237 O O . LYS A 1 284 ? -4.417 8.331 -5.710 1.00 92.25 284 LYS A O 1
ATOM 2242 N N . ARG A 1 285 ? -6.063 6.830 -6.028 1.00 93.06 285 ARG A N 1
ATOM 2243 C CA . ARG A 1 285 ? -6.424 6.703 -4.608 1.00 93.06 285 ARG A CA 1
ATOM 2244 C C . ARG A 1 285 ? -5.252 6.193 -3.776 1.00 93.06 285 ARG A C 1
ATOM 2246 O O . ARG A 1 285 ? -5.011 6.735 -2.702 1.00 93.06 285 ARG A O 1
ATOM 2253 N N . LEU A 1 286 ? -4.499 5.218 -4.283 1.00 91.94 286 LEU A N 1
ATOM 2254 C CA . LEU A 1 286 ? -3.308 4.692 -3.619 1.00 91.94 286 LEU A CA 1
ATOM 2255 C C . LEU A 1 286 ? -2.214 5.769 -3.485 1.00 91.94 286 LEU A C 1
ATOM 2257 O O . LEU A 1 286 ? -1.746 6.023 -2.380 1.00 91.94 286 LEU A O 1
ATOM 2261 N N . LYS A 1 287 ? -1.879 6.481 -4.572 1.00 91.00 287 LYS A N 1
ATOM 2262 C CA . LYS A 1 287 ? -0.919 7.609 -4.593 1.00 91.00 287 LYS A CA 1
ATOM 2263 C C . LYS A 1 287 ? -1.305 8.751 -3.656 1.00 91.00 287 LYS A C 1
ATOM 2265 O O . LYS A 1 287 ? -0.438 9.444 -3.143 1.00 91.00 287 LYS A O 1
ATOM 2270 N N . CYS A 1 288 ? -2.596 8.974 -3.440 1.00 90.88 288 CYS A N 1
ATOM 2271 C CA . CYS A 1 288 ? -3.076 10.000 -2.518 1.00 90.88 288 CYS A CA 1
ATOM 2272 C C . CYS A 1 288 ? -3.256 9.491 -1.078 1.00 90.88 288 CYS A C 1
ATOM 2274 O O . CYS A 1 288 ? -3.757 10.247 -0.247 1.00 90.88 288 CYS A O 1
ATOM 2276 N N . GLY A 1 289 ? -2.907 8.233 -0.786 1.00 91.38 289 GLY A N 1
ATOM 2277 C CA . GLY A 1 289 ? -3.094 7.615 0.526 1.00 91.38 289 GLY A CA 1
ATOM 2278 C C . GLY A 1 289 ? -4.563 7.418 0.918 1.00 91.38 289 GLY A C 1
ATOM 2279 O O . GLY A 1 289 ? -4.868 7.274 2.092 1.00 91.38 289 GLY A O 1
ATOM 2280 N N . GLN A 1 290 ? -5.502 7.418 -0.026 1.00 92.19 290 GLN A N 1
ATOM 2281 C CA . GLN A 1 290 ? -6.948 7.338 0.244 1.00 92.19 290 GLN A CA 1
ATOM 2282 C C . GLN A 1 290 ? -7.480 5.902 0.375 1.00 92.19 290 GLN A C 1
ATOM 2284 O O . GLN A 1 290 ? -8.678 5.700 0.577 1.00 92.19 290 GLN A O 1
ATOM 2289 N N . ILE A 1 291 ? -6.629 4.898 0.176 1.00 93.94 291 ILE A N 1
ATOM 2290 C CA . ILE A 1 291 ? -6.966 3.479 0.299 1.00 93.94 291 ILE A CA 1
ATOM 2291 C C . ILE A 1 291 ? -5.750 2.716 0.816 1.00 93.94 291 ILE A C 1
ATOM 2293 O O . ILE A 1 291 ? -4.624 3.025 0.415 1.00 93.94 291 ILE A O 1
ATOM 2297 N N . LEU A 1 292 ? -5.967 1.717 1.676 1.00 94.38 292 LEU A N 1
ATOM 2298 C CA . LEU A 1 292 ? -4.874 0.884 2.161 1.00 94.38 292 LEU A CA 1
ATOM 2299 C C . LEU A 1 292 ? -4.293 0.043 1.010 1.00 94.38 292 LEU A C 1
ATOM 2301 O O . LEU A 1 292 ? -5.054 -0.493 0.195 1.00 94.38 292 LEU A O 1
ATOM 2305 N N . PRO A 1 293 ? -2.965 -0.170 0.956 1.00 94.06 293 PRO A N 1
ATOM 2306 C CA . PRO A 1 293 ? -2.359 -1.006 -0.078 1.00 94.06 293 PRO A CA 1
ATOM 2307 C C . PRO A 1 293 ? -2.941 -2.425 -0.131 1.00 94.06 293 PRO A C 1
ATOM 2309 O O . PRO A 1 293 ? -3.192 -2.942 -1.216 1.00 94.06 293 PRO A O 1
ATOM 2312 N N . VAL A 1 294 ? -3.230 -3.037 1.025 1.00 94.06 294 VAL A N 1
ATOM 2313 C CA . VAL A 1 294 ? -3.845 -4.376 1.090 1.00 94.06 294 VAL A CA 1
ATOM 2314 C C . VAL A 1 294 ? -5.215 -4.419 0.408 1.00 94.06 294 VAL A C 1
ATOM 2316 O O . VAL A 1 294 ? -5.540 -5.390 -0.273 1.00 94.06 294 VAL A O 1
ATOM 2319 N N . GLU A 1 295 ? -6.013 -3.362 0.546 1.00 94.19 295 GLU A N 1
ATOM 2320 C CA . GLU A 1 295 ? -7.332 -3.268 -0.076 1.00 94.19 295 GLU A CA 1
ATOM 2321 C C . GLU A 1 295 ? -7.210 -3.021 -1.574 1.00 94.19 295 GLU A C 1
ATOM 2323 O O . GLU A 1 295 ? -7.885 -3.684 -2.356 1.00 94.19 295 GLU A O 1
ATOM 2328 N N . ALA A 1 296 ? -6.310 -2.123 -1.987 1.00 92.62 296 ALA A N 1
ATOM 2329 C CA . ALA A 1 296 ? -6.041 -1.877 -3.400 1.00 92.62 296 ALA A CA 1
ATOM 2330 C C . ALA A 1 296 ? -5.578 -3.155 -4.116 1.00 92.62 296 ALA A C 1
ATOM 2332 O O . ALA A 1 296 ? -6.032 -3.450 -5.220 1.00 92.62 296 ALA A O 1
ATOM 2333 N N . ILE A 1 297 ? -4.731 -3.958 -3.467 1.00 91.44 297 ILE A N 1
ATOM 2334 C CA . ILE A 1 297 ? -4.312 -5.263 -3.982 1.00 91.44 297 ILE A CA 1
ATOM 2335 C C . ILE A 1 297 ? -5.488 -6.240 -4.046 1.00 91.44 297 ILE A C 1
ATOM 2337 O O . ILE A 1 297 ? -5.664 -6.899 -5.062 1.00 91.44 297 ILE A O 1
ATOM 2341 N N . LYS A 1 298 ? -6.335 -6.328 -3.016 1.00 89.75 298 LYS A N 1
ATOM 2342 C CA . LYS A 1 298 ? -7.516 -7.211 -3.050 1.00 89.75 298 LYS A CA 1
ATOM 2343 C C . LYS A 1 298 ? -8.510 -6.822 -4.145 1.00 89.75 298 LYS A C 1
ATOM 2345 O O . LYS A 1 298 ? -9.042 -7.699 -4.813 1.00 89.75 298 LYS A O 1
ATOM 2350 N N . LEU A 1 299 ? -8.732 -5.525 -4.354 1.00 89.62 299 LEU A N 1
ATOM 2351 C CA . LEU A 1 299 ? -9.641 -5.005 -5.379 1.00 89.62 299 LEU A CA 1
ATOM 2352 C C . LEU A 1 299 ? -9.100 -5.160 -6.808 1.00 89.62 299 LEU A C 1
ATOM 2354 O O . LEU A 1 299 ? -9.883 -5.095 -7.754 1.00 89.62 299 LEU A O 1
ATOM 2358 N N . SER A 1 300 ? -7.790 -5.358 -6.983 1.00 84.81 300 SER A N 1
ATOM 2359 C CA . SER A 1 300 ? -7.196 -5.627 -8.298 1.00 84.81 300 SER A CA 1
ATOM 2360 C C . SER A 1 300 ? -7.230 -7.109 -8.691 1.00 84.81 300 SER A C 1
ATOM 2362 O O . SER A 1 300 ? -7.136 -7.429 -9.876 1.00 84.81 300 SER A O 1
ATOM 2364 N N . VAL A 1 301 ? -7.419 -8.023 -7.729 1.00 69.69 301 VAL A N 1
ATOM 2365 C CA . VAL A 1 301 ? -7.540 -9.470 -7.968 1.00 69.69 301 VAL A CA 1
ATOM 2366 C C . VAL A 1 301 ? -8.909 -9.769 -8.590 1.00 69.69 301 VAL A C 1
ATOM 2368 O O . VAL A 1 301 ? -9.913 -9.871 -7.894 1.00 69.69 301 VAL A O 1
ATOM 2371 N N . GLY A 1 302 ? -8.957 -9.890 -9.919 1.00 58.25 302 GLY A N 1
ATOM 2372 C CA . GLY A 1 302 ? -10.177 -10.253 -10.656 1.00 58.25 302 GLY A CA 1
ATOM 2373 C C . GLY A 1 302 ? -10.317 -9.643 -12.052 1.00 58.25 302 GLY A C 1
ATOM 2374 O O . GLY A 1 302 ? -11.221 -10.032 -12.784 1.00 58.25 302 GLY A O 1
ATOM 2375 N N . LYS A 1 303 ? -9.435 -8.715 -12.445 1.00 55.47 303 LYS A N 1
ATOM 2376 C CA . LYS A 1 303 ? -9.367 -8.178 -13.812 1.00 55.47 303 LYS A CA 1
ATOM 2377 C C . LYS A 1 303 ? -8.054 -8.617 -14.460 1.00 55.47 303 LYS A C 1
ATOM 2379 O O . LYS A 1 303 ? -6.983 -8.391 -13.906 1.00 55.47 303 LYS A O 1
ATOM 2384 N N . GLU A 1 304 ? -8.170 -9.313 -15.583 1.00 51.16 304 GLU A N 1
ATOM 2385 C CA . GLU A 1 304 ? -7.115 -10.019 -16.319 1.00 51.16 304 GLU A CA 1
ATOM 2386 C C . GLU A 1 304 ? -6.032 -9.103 -16.917 1.00 51.16 304 GLU A C 1
ATOM 2388 O O . GLU A 1 304 ? -5.912 -8.990 -18.126 1.00 51.16 304 GLU A O 1
ATOM 2393 N N . ASP A 1 305 ? -5.198 -8.477 -16.091 1.00 62.97 305 ASP A N 1
ATOM 2394 C CA . ASP A 1 305 ? -3.927 -7.915 -16.566 1.00 62.97 305 ASP A CA 1
ATOM 2395 C C . ASP A 1 305 ? -2.836 -8.101 -15.502 1.00 62.97 305 ASP A C 1
ATOM 2397 O O . ASP A 1 305 ? -2.365 -7.181 -14.824 1.00 62.97 305 ASP A O 1
ATOM 2401 N N . VAL A 1 306 ? -2.416 -9.355 -15.329 1.00 77.06 306 VAL A N 1
ATOM 2402 C CA . VAL A 1 306 ? -1.070 -9.619 -14.813 1.00 77.06 306 VAL A CA 1
ATOM 2403 C C . VAL A 1 306 ? -0.105 -9.215 -15.922 1.00 77.06 306 VAL A C 1
ATOM 2405 O O . VAL A 1 306 ? -0.275 -9.616 -17.068 1.00 77.06 306 VAL A O 1
ATOM 2408 N N . TRP A 1 307 ? 0.892 -8.401 -15.590 1.00 87.50 307 TRP A N 1
ATOM 2409 C CA . TRP A 1 307 ? 1.992 -8.101 -16.504 1.00 87.50 307 TRP A CA 1
ATOM 2410 C C . TRP A 1 307 ? 3.292 -8.628 -15.914 1.00 87.50 307 TRP A C 1
ATOM 2412 O O . TRP A 1 307 ? 3.364 -8.875 -14.708 1.00 87.50 307 TRP A O 1
ATOM 2422 N N . TYR A 1 308 ? 4.304 -8.799 -16.754 1.00 88.94 308 TYR A N 1
ATOM 2423 C CA . TYR A 1 308 ? 5.585 -9.368 -16.360 1.00 88.94 308 TYR A CA 1
ATOM 2424 C C . TYR A 1 308 ? 6.659 -8.282 -16.493 1.00 88.94 308 TYR A C 1
ATOM 2426 O O . TYR A 1 308 ? 7.064 -7.954 -17.606 1.00 88.94 308 TYR A O 1
ATOM 2434 N N . PRO A 1 309 ? 7.104 -7.668 -15.379 1.00 90.56 309 PRO A N 1
ATOM 2435 C CA . PRO A 1 309 ? 8.170 -6.664 -15.409 1.00 90.56 309 PRO A CA 1
ATOM 2436 C C . PRO A 1 309 ? 9.463 -7.195 -16.042 1.00 90.56 309 PRO A C 1
ATOM 2438 O O . PRO A 1 309 ? 10.208 -6.433 -16.658 1.00 90.56 309 PRO A O 1
ATOM 2441 N N . ASP A 1 310 ? 9.683 -8.507 -15.937 1.00 87.19 310 ASP A N 1
ATOM 2442 C CA . ASP A 1 310 ? 10.824 -9.219 -16.508 1.00 87.19 310 ASP A CA 1
ATOM 2443 C C . ASP A 1 310 ? 10.880 -9.134 -18.042 1.00 87.19 310 ASP A C 1
ATOM 2445 O O . ASP A 1 310 ? 11.972 -9.029 -18.602 1.00 87.19 310 ASP A O 1
ATOM 2449 N N . ASP A 1 311 ? 9.732 -9.044 -18.725 1.00 87.31 311 ASP A N 1
ATOM 2450 C CA . ASP A 1 311 ? 9.667 -8.904 -20.190 1.00 87.31 311 ASP A CA 1
ATOM 2451 C C . ASP A 1 311 ? 10.366 -7.623 -20.680 1.00 87.31 311 ASP A C 1
ATOM 2453 O O . ASP A 1 311 ? 10.837 -7.553 -21.813 1.00 87.31 311 ASP A O 1
ATOM 2457 N N . TYR A 1 312 ? 10.473 -6.603 -19.821 1.00 86.62 312 TYR A N 1
ATOM 2458 C CA . TYR A 1 312 ? 11.105 -5.320 -20.147 1.00 86.62 312 TYR A CA 1
ATOM 2459 C C . TYR A 1 312 ? 12.614 -5.305 -19.898 1.00 86.62 312 TYR A C 1
ATOM 2461 O O . TYR A 1 312 ? 13.278 -4.332 -20.271 1.00 86.62 312 TYR A O 1
ATOM 2469 N N . VAL A 1 313 ? 13.158 -6.371 -19.304 1.00 84.69 313 VAL A N 1
ATOM 2470 C CA . VAL A 1 313 ? 14.596 -6.576 -19.079 1.00 84.69 313 VAL A CA 1
ATOM 2471 C C . VAL A 1 313 ? 15.153 -7.836 -19.746 1.00 84.69 313 VAL A C 1
ATOM 2473 O O . VAL A 1 313 ? 16.367 -8.043 -19.717 1.00 84.69 313 VAL A O 1
ATOM 2476 N N . ASP A 1 314 ? 14.309 -8.632 -20.405 1.00 80.38 314 ASP A N 1
ATOM 2477 C CA . ASP A 1 314 ? 14.736 -9.691 -21.318 1.00 80.38 314 ASP A CA 1
ATOM 2478 C C . ASP A 1 314 ? 15.158 -9.082 -22.665 1.00 80.38 314 ASP A C 1
ATOM 2480 O O . ASP A 1 314 ? 14.377 -8.418 -23.349 1.00 80.38 314 ASP A O 1
ATOM 2484 N N . SER A 1 315 ? 16.401 -9.332 -23.078 1.00 71.00 315 SER A N 1
ATOM 2485 C CA . SER A 1 315 ? 16.956 -8.822 -24.336 1.00 71.00 315 SER A CA 1
ATOM 2486 C C . SER A 1 315 ? 16.266 -9.358 -25.595 1.00 71.00 315 SER A C 1
ATOM 2488 O O . SER A 1 315 ? 16.450 -8.787 -26.667 1.00 71.00 315 SER A O 1
ATOM 2490 N N . LYS A 1 316 ? 15.486 -10.441 -25.491 1.00 74.25 316 LYS A N 1
ATOM 2491 C CA . LYS A 1 316 ? 14.735 -11.039 -26.603 1.00 74.25 316 LYS A CA 1
ATOM 2492 C C . LYS A 1 316 ? 13.292 -10.550 -26.691 1.00 74.25 316 LYS A C 1
ATOM 2494 O O . LYS A 1 316 ? 12.729 -10.576 -27.782 1.00 74.25 316 LYS A O 1
ATOM 2499 N N . LEU A 1 317 ? 12.694 -10.162 -25.564 1.00 74.19 317 LEU A N 1
ATOM 2500 C CA . LEU A 1 317 ? 11.277 -9.785 -25.473 1.00 74.19 317 LEU A CA 1
ATOM 2501 C C . LEU A 1 317 ? 11.078 -8.267 -25.360 1.00 74.19 317 LEU A C 1
ATOM 2503 O O . LEU A 1 317 ? 10.053 -7.749 -25.805 1.00 74.19 317 LEU A O 1
ATOM 2507 N N . SER A 1 318 ? 12.057 -7.547 -24.808 1.00 76.06 318 SER A N 1
ATOM 2508 C CA . SER A 1 318 ? 11.953 -6.111 -24.565 1.00 76.06 318 SER A CA 1
ATOM 2509 C C . SER A 1 318 ? 12.026 -5.316 -25.867 1.00 76.06 318 SER A C 1
ATOM 2511 O O . SER A 1 318 ? 13.028 -5.331 -26.580 1.00 76.06 318 SER A O 1
ATOM 2513 N N . LEU A 1 319 ? 10.983 -4.530 -26.139 1.00 72.12 319 LEU A N 1
ATOM 2514 C CA . LEU A 1 319 ? 10.949 -3.566 -27.251 1.00 72.12 319 LEU A CA 1
ATOM 2515 C C . LEU A 1 319 ? 11.952 -2.417 -27.076 1.00 72.12 319 LEU A C 1
ATOM 2517 O O . LEU A 1 319 ? 12.213 -1.664 -28.007 1.00 72.12 319 LEU A O 1
ATOM 2521 N N . GLU A 1 320 ? 12.501 -2.287 -25.874 1.00 77.62 320 GLU A N 1
ATOM 2522 C CA . GLU A 1 320 ? 13.420 -1.238 -25.456 1.00 77.62 320 GLU A CA 1
ATOM 2523 C C . GLU A 1 320 ? 14.808 -1.852 -25.159 1.00 77.62 320 GLU A C 1
ATOM 2525 O O . GLU A 1 320 ? 15.533 -1.377 -24.278 1.00 77.62 320 GLU A O 1
ATOM 2530 N N . ALA A 1 321 ? 15.158 -2.949 -25.850 1.00 75.94 321 ALA A N 1
ATOM 2531 C CA . ALA A 1 321 ? 16.384 -3.724 -25.634 1.00 75.94 321 ALA A CA 1
ATOM 2532 C C . ALA A 1 321 ? 17.667 -2.889 -25.781 1.00 75.94 321 ALA A C 1
ATOM 2534 O O . ALA A 1 321 ? 18.636 -3.125 -25.057 1.00 75.94 321 ALA A O 1
ATOM 2535 N N . ASP A 1 322 ? 17.657 -1.870 -26.643 1.00 79.88 322 ASP A N 1
ATOM 2536 C CA . ASP A 1 322 ? 18.792 -0.959 -26.837 1.00 79.88 322 ASP A CA 1
ATOM 2537 C C . ASP A 1 322 ? 19.139 -0.181 -25.552 1.00 79.88 322 ASP A C 1
ATOM 2539 O O . ASP A 1 322 ? 20.310 0.107 -25.286 1.00 79.88 322 ASP A O 1
ATOM 2543 N N . GLU A 1 323 ? 18.148 0.103 -24.695 1.00 83.31 323 GLU A N 1
ATOM 2544 C CA . GLU A 1 323 ? 18.381 0.735 -23.391 1.00 83.31 323 GLU A CA 1
ATOM 2545 C C . GLU A 1 323 ? 19.033 -0.224 -22.391 1.00 83.31 323 GLU A C 1
ATOM 2547 O O . GLU A 1 323 ? 19.708 0.225 -21.466 1.00 83.31 323 GLU A O 1
ATOM 2552 N N . LEU A 1 324 ? 18.868 -1.543 -22.546 1.00 81.81 324 LEU A N 1
ATOM 2553 C CA . LEU A 1 324 ? 19.379 -2.513 -21.573 1.00 81.81 324 LEU A CA 1
ATOM 2554 C C . LEU A 1 324 ? 20.901 -2.510 -21.515 1.00 81.81 324 LEU A C 1
ATOM 2556 O O . LEU A 1 324 ? 21.458 -2.602 -20.423 1.00 81.81 324 LEU A O 1
ATOM 2560 N N . ALA A 1 325 ? 21.577 -2.331 -22.651 1.00 79.56 325 ALA A N 1
ATOM 2561 C CA . ALA A 1 325 ? 23.031 -2.195 -22.680 1.00 79.56 325 ALA A CA 1
ATOM 2562 C C . ALA A 1 325 ? 23.499 -0.951 -21.901 1.00 79.56 325 ALA A C 1
ATOM 2564 O O . ALA A 1 325 ? 24.502 -1.000 -21.186 1.00 79.56 325 ALA A O 1
ATOM 2565 N N . LEU A 1 326 ? 22.752 0.155 -21.995 1.00 79.56 326 LEU A N 1
ATOM 2566 C CA . LEU A 1 326 ? 23.022 1.382 -21.242 1.00 79.56 326 LEU A CA 1
ATOM 2567 C C . LEU A 1 326 ? 22.742 1.195 -19.751 1.00 79.56 326 LEU A C 1
ATOM 2569 O O . LEU A 1 326 ? 23.585 1.545 -18.929 1.00 79.56 326 LEU A O 1
ATOM 2573 N N . VAL A 1 327 ? 21.603 0.597 -19.394 1.00 83.12 327 VAL A N 1
ATOM 2574 C CA . VAL A 1 327 ? 21.240 0.303 -18.002 1.00 83.12 327 VAL A CA 1
ATOM 2575 C C . VAL A 1 327 ? 22.286 -0.611 -17.362 1.00 83.12 327 VAL A C 1
ATOM 2577 O O . VAL A 1 327 ? 22.776 -0.303 -16.280 1.00 83.12 327 VAL A O 1
ATOM 2580 N N . GLN A 1 328 ? 22.698 -1.678 -18.050 1.00 78.31 328 GLN A N 1
ATOM 2581 C CA . GLN A 1 328 ? 23.784 -2.561 -17.618 1.00 78.31 328 GLN A CA 1
ATOM 2582 C C . GLN A 1 328 ? 25.086 -1.782 -17.423 1.00 78.31 328 GLN A C 1
ATOM 2584 O O . GLN A 1 328 ? 25.671 -1.805 -16.348 1.00 78.31 328 GLN A O 1
ATOM 2589 N N . LYS A 1 329 ? 25.516 -0.994 -18.405 1.00 75.44 329 LYS A N 1
ATOM 2590 C CA . LYS A 1 329 ? 26.770 -0.245 -18.283 1.00 75.44 329 LYS A CA 1
ATOM 2591 C C . LYS A 1 329 ? 26.751 0.806 -17.163 1.00 75.44 329 LYS A C 1
ATOM 2593 O O . LYS A 1 329 ? 27.776 1.024 -16.525 1.00 75.44 329 LYS A O 1
ATOM 2598 N N . SER A 1 330 ? 25.627 1.492 -16.955 1.00 69.06 330 SER A N 1
ATOM 2599 C CA . SER A 1 330 ? 25.523 2.622 -16.022 1.00 69.06 330 SER A CA 1
ATOM 2600 C C . SER A 1 330 ? 25.196 2.223 -14.586 1.00 69.06 330 SER A C 1
ATOM 2602 O O . SER A 1 330 ? 25.637 2.905 -13.665 1.00 69.06 330 SER A O 1
ATOM 2604 N N . PHE A 1 331 ? 24.424 1.155 -14.386 1.00 68.12 331 PHE A N 1
ATOM 2605 C CA . PHE A 1 331 ? 23.990 0.712 -13.056 1.00 68.12 331 PHE A CA 1
ATOM 2606 C C . PHE A 1 331 ? 24.723 -0.532 -12.567 1.00 68.12 331 PHE A C 1
ATOM 2608 O O . PHE A 1 331 ? 24.753 -0.791 -11.368 1.00 68.12 331 PHE A O 1
ATOM 2615 N N . TYR A 1 332 ? 25.344 -1.279 -13.476 1.00 63.75 332 TYR A N 1
ATOM 2616 C CA . TYR A 1 332 ? 25.928 -2.577 -13.187 1.00 63.75 332 TYR A CA 1
ATOM 2617 C C . TYR A 1 332 ? 27.425 -2.605 -13.475 1.00 63.75 332 TYR A C 1
ATOM 2619 O O . TYR A 1 332 ? 27.908 -3.345 -14.329 1.00 63.75 332 TYR A O 1
ATOM 2627 N N . GLU A 1 333 ? 28.187 -1.836 -12.697 1.00 64.88 333 GLU A N 1
ATOM 2628 C CA . GLU A 1 333 ? 29.587 -2.193 -12.469 1.00 64.88 333 GLU A CA 1
ATOM 2629 C C . GLU A 1 333 ? 29.605 -3.585 -11.813 1.00 64.88 333 GLU A C 1
ATOM 2631 O O . GLU A 1 333 ? 29.180 -3.721 -10.665 1.00 64.88 333 GLU A O 1
ATOM 2636 N N . GLU A 1 334 ? 30.063 -4.620 -12.531 1.00 57.38 334 GLU A N 1
ATOM 2637 C CA . GLU A 1 334 ? 30.011 -6.039 -12.109 1.00 57.38 334 GLU A CA 1
ATOM 2638 C C . GLU A 1 334 ? 30.431 -6.258 -10.644 1.00 57.38 334 GLU A C 1
ATOM 2640 O O . GLU A 1 334 ? 29.781 -6.992 -9.904 1.00 57.38 334 GLU A O 1
ATOM 2645 N N . LYS A 1 335 ? 31.436 -5.513 -10.165 1.00 60.12 335 LYS A N 1
ATOM 2646 C CA . LYS A 1 335 ? 31.929 -5.600 -8.781 1.00 60.12 335 LYS A CA 1
ATOM 2647 C C . LYS A 1 335 ? 30.886 -5.271 -7.705 1.00 60.12 335 LYS A C 1
ATOM 2649 O O . LYS A 1 335 ? 30.965 -5.821 -6.610 1.00 60.12 335 LYS A O 1
ATOM 2654 N N . LYS A 1 336 ? 29.939 -4.362 -7.967 1.00 67.75 336 LYS A N 1
ATOM 2655 C CA . LYS A 1 336 ? 28.887 -3.994 -6.998 1.00 67.75 336 LYS A CA 1
ATOM 2656 C C . LYS A 1 336 ? 27.780 -5.045 -6.933 1.00 67.75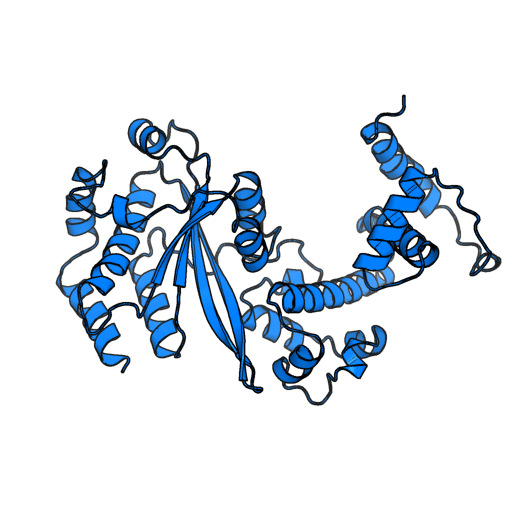 336 LYS A C 1
ATOM 2658 O O . LYS A 1 336 ? 27.263 -5.320 -5.855 1.00 67.75 336 LYS A O 1
ATOM 2663 N N . LEU A 1 337 ? 27.452 -5.661 -8.068 1.00 65.69 337 LEU A N 1
ATOM 2664 C CA . LEU A 1 337 ? 26.506 -6.778 -8.130 1.00 65.69 337 LEU A CA 1
ATOM 2665 C C . LEU A 1 337 ? 26.985 -7.970 -7.330 1.00 65.69 337 LEU A C 1
ATOM 2667 O O . LEU A 1 337 ? 26.232 -8.506 -6.521 1.00 65.69 337 LEU A O 1
ATOM 2671 N N . ASP A 1 338 ? 28.233 -8.365 -7.564 1.00 68.25 338 ASP A N 1
ATOM 2672 C CA . ASP A 1 338 ? 28.826 -9.506 -6.883 1.00 68.25 338 ASP A CA 1
ATOM 2673 C C . ASP A 1 338 ? 28.837 -9.281 -5.371 1.00 68.25 338 ASP A C 1
ATOM 2675 O O . ASP A 1 338 ? 28.598 -10.218 -4.615 1.00 68.25 338 ASP A O 1
ATOM 2679 N N . ALA A 1 339 ? 29.012 -8.033 -4.919 1.00 77.25 339 ALA A N 1
ATOM 2680 C CA . ALA A 1 339 ? 28.889 -7.679 -3.510 1.00 77.25 339 ALA A CA 1
ATOM 2681 C C . ALA A 1 339 ? 27.460 -7.895 -2.973 1.00 77.25 339 ALA A C 1
ATOM 2683 O O . ALA A 1 339 ? 27.305 -8.523 -1.928 1.00 77.25 339 ALA A O 1
ATOM 2684 N N . TYR A 1 340 ? 26.418 -7.455 -3.689 1.00 76.81 340 TYR A N 1
ATOM 2685 C CA . TYR A 1 340 ? 25.024 -7.679 -3.274 1.00 76.81 340 TYR A CA 1
ATOM 2686 C C . TYR A 1 340 ? 24.617 -9.155 -3.314 1.00 76.81 340 TYR A C 1
ATOM 2688 O O . TYR A 1 340 ? 23.921 -9.629 -2.417 1.00 76.81 340 TYR A O 1
ATOM 2696 N N . PHE A 1 341 ? 25.063 -9.911 -4.318 1.00 74.50 341 PHE A N 1
ATOM 2697 C CA . PHE A 1 341 ? 24.819 -11.352 -4.376 1.00 74.50 341 PHE A CA 1
ATOM 2698 C C . PHE A 1 341 ? 25.606 -12.111 -3.304 1.00 74.50 341 PHE A C 1
ATOM 2700 O O . PHE A 1 341 ? 25.063 -13.027 -2.692 1.00 74.50 341 PHE A O 1
ATOM 2707 N N . ALA A 1 342 ? 26.845 -11.711 -3.007 1.00 75.62 342 ALA A N 1
ATOM 2708 C CA . ALA A 1 342 ? 27.606 -12.256 -1.885 1.00 75.62 342 ALA A CA 1
ATOM 2709 C C . ALA A 1 342 ? 26.933 -11.946 -0.538 1.00 75.62 342 ALA A C 1
ATOM 2711 O O . ALA A 1 342 ? 26.897 -12.797 0.349 1.00 75.62 342 ALA A O 1
ATOM 2712 N N . GLU A 1 343 ? 26.349 -10.757 -0.390 1.00 77.25 343 GLU A N 1
AT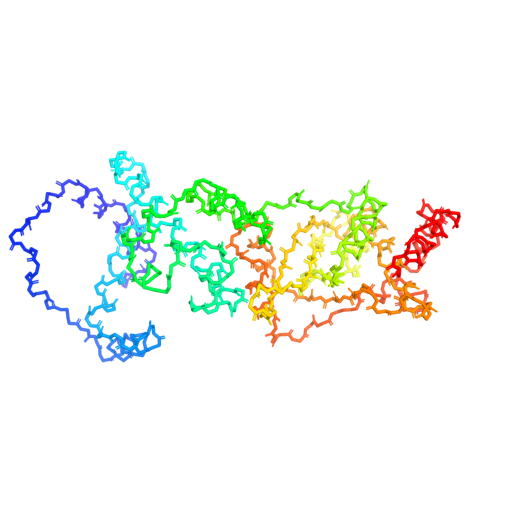OM 2713 C CA . GLU A 1 343 ? 25.578 -10.373 0.794 1.00 77.25 343 GLU A CA 1
ATOM 2714 C C . GLU A 1 343 ? 24.275 -11.179 0.928 1.00 77.25 343 GLU A C 1
ATOM 2716 O O . GLU A 1 343 ? 23.921 -11.624 2.020 1.00 77.25 343 GLU A O 1
ATOM 2721 N N . LEU A 1 344 ? 23.586 -11.450 -0.183 1.00 71.56 344 LEU A N 1
ATOM 2722 C CA . LEU A 1 344 ? 22.467 -12.394 -0.210 1.00 71.56 344 LEU A CA 1
ATOM 2723 C C . LEU A 1 344 ? 22.915 -13.817 0.175 1.00 71.56 344 LEU A C 1
ATOM 2725 O O . LEU A 1 344 ? 22.174 -14.522 0.865 1.00 71.56 344 LEU A O 1
ATOM 2729 N N . ALA A 1 345 ? 24.122 -14.236 -0.232 1.00 69.50 345 ALA A N 1
ATOM 2730 C CA . ALA A 1 345 ? 24.728 -15.538 0.092 1.00 69.50 345 ALA A CA 1
ATOM 2731 C C . ALA A 1 345 ? 24.956 -15.722 1.579 1.00 69.50 345 ALA A C 1
ATOM 2733 O O . ALA A 1 345 ? 24.624 -16.774 2.115 1.00 69.50 345 ALA A O 1
ATOM 2734 N N . SER A 1 346 ? 25.467 -14.688 2.241 1.00 69.31 346 SER A N 1
ATOM 2735 C CA . SER A 1 346 ? 25.772 -14.721 3.670 1.00 69.31 346 SER A CA 1
ATOM 2736 C C . SER A 1 346 ? 24.546 -14.602 4.574 1.00 69.31 346 SER A C 1
ATOM 2738 O O . SER A 1 346 ? 24.689 -14.667 5.787 1.00 69.31 346 SER A O 1
ATOM 2740 N N . THR A 1 347 ? 23.345 -14.448 4.007 1.00 63.12 347 THR A N 1
ATOM 2741 C CA . THR A 1 347 ? 22.079 -14.352 4.754 1.00 63.12 347 THR A CA 1
ATOM 2742 C C . THR A 1 347 ? 21.464 -15.738 5.069 1.00 63.12 347 THR A C 1
ATOM 2744 O O . THR A 1 347 ? 20.276 -15.850 5.360 1.00 63.12 347 THR A O 1
ATOM 2747 N N . THR A 1 348 ? 22.247 -16.818 4.959 1.00 53.62 348 THR A N 1
ATOM 2748 C CA . THR A 1 348 ? 21.952 -18.142 5.559 1.00 53.62 348 THR A CA 1
ATOM 2749 C C . THR A 1 348 ? 22.317 -18.166 7.030 1.00 53.62 348 THR A C 1
ATOM 2751 O O . THR A 1 348 ? 21.587 -18.834 7.791 1.00 53.62 348 THR A O 1
#